Protein AF-0000000084532733 (afdb_homodimer)

Radius of gyration: 19.18 Å; Cα contacts (8 Å, |Δi|>4): 488; chains: 2; bounding box: 39×59×47 Å

Organism: Streptomyces rubellomurinus (strain ATCC 31215) (NCBI:txid359131)

Nearest PDB structures (foldseek):
  3dxo-assembly1_A  TM=9.325E-01  e=5.812E-15  Agrobacterium fabrum str. C58
  6x1i-assembly1_B  TM=9.073E-01  e=3.656E-14  Agrobacterium fabrum str. C58
  6w3g-assembly2_B  TM=7.686E-01  e=2.451E-06  synthetic construct
  6w3g-assembly1_A  TM=7.368E-01  e=2.946E-06  synthetic construct
  6w3f-assembly2_B  TM=6.582E-01  e=4.256E-06  synthetic construct

Sequence (258 aa):
MTELTATTLQQLAERYLAVWNETDPAARRKLVDEVWAEDGRYTDPLAAVAGRDAIDGLIGAAQAQFPGMRFTLGPVDAHHDIARFTWNLGPADAPADAEPLVIGFDVLTATPDGRIGAVYGFLDRVPGAMTELTATTLQQLAERYLAVWNETDPAARRKLVDEVWAEDGRYTDPLAAVAGRDAIDGLIGAAQAQFPGMRFTLGPVDAHHDIARFTWNLGPADAPADAEPLVIGFDVLTATPDGRIGAVYGFLDRVPGA

Foldseek 3Di:
DPQDDPVLQVVLVVLVQVLLADQPLVVSLVSLVVAADQFAWEDEPVDTDTGSVVVSVVSNVVCVVPPQKGKDWADWDDDDFKIKTKIFIDGPPDPPPDDGQWIKIWMFGADPVSHTRYIYIYTPHHPPD/DPADDPVLQVVLVVLVQVLLADQPLVVSLVSLVVAADQFAWEDEPVDTDTGSVVVSVVSNVVCVVPPQKGKDWADWDDDDFKIKTKIFIDGPPDPPPDDGQWIKIWMFGADPVSHTRYIYIYTPHHPPD

pLDDT: mean 94.82, std 8.67, range [42.12, 98.88]

InterPro domains:
  IPR032710 NTF2-like domain superfamily [SSF54427] (7-124)
  IPR037401 SnoaL-like domain [PF12680] (13-116)

Solvent-accessible surface area (backbone atoms only — not comparable to full-atom values): 13843 Å² total; per-residue (Å²): 122,68,72,70,36,57,64,52,50,49,50,46,53,52,51,53,50,46,40,73,58,42,81,49,66,70,63,22,47,52,45,43,62,66,46,36,34,72,74,16,34,44,37,40,87,88,46,75,43,59,21,52,67,48,46,50,51,50,49,52,53,53,43,68,74,43,71,69,50,34,71,45,80,50,73,72,54,54,48,76,52,37,34,37,32,38,34,33,31,30,56,62,84,50,60,92,82,53,81,59,54,28,32,34,38,38,39,38,33,48,40,74,86,68,22,33,40,34,36,48,39,45,75,80,37,57,74,88,108,122,68,73,71,37,58,63,53,48,49,51,46,54,52,51,52,52,46,40,72,58,42,80,49,67,70,63,25,48,53,44,42,62,67,44,34,34,71,73,17,34,43,36,39,88,88,47,75,44,59,22,53,68,47,47,49,50,50,48,53,53,53,44,67,75,41,72,69,50,33,70,44,80,50,72,72,54,54,49,78,52,37,34,36,34,39,34,32,32,31,56,61,84,50,60,93,82,53,81,57,54,29,33,35,36,36,38,38,33,46,39,74,85,68,20,34,41,34,36,50,39,46,75,80,38,58,74,87,110

Structure (mmCIF, N/CA/C/O backbone):
data_AF-0000000084532733-model_v1
#
loop_
_entity.id
_entity.type
_entity.pdbx_description
1 polymer 'Polyketide cyclase'
#
loop_
_atom_site.group_PDB
_atom_site.id
_atom_site.type_symbol
_atom_site.label_atom_id
_atom_site.label_alt_id
_atom_site.label_comp_id
_atom_site.label_asym_id
_atom_site.label_entity_id
_atom_site.label_seq_id
_atom_site.pdbx_PDB_ins_code
_atom_site.Cartn_x
_atom_site.Cartn_y
_atom_site.Cartn_z
_atom_site.occupancy
_atom_site.B_iso_or_equiv
_atom_site.auth_seq_id
_atom_site.auth_comp_id
_atom_site.auth_asym_id
_atom_site.auth_atom_id
_atom_site.pdbx_PDB_model_num
ATOM 1 N N . MET A 1 1 ? -21.797 -1.556 -13.688 1 42.12 1 MET A N 1
ATOM 2 C CA . MET A 1 1 ? -20.484 -1.195 -13.188 1 42.12 1 MET A CA 1
ATOM 3 C C . MET A 1 1 ? -20.219 -1.845 -11.828 1 42.12 1 MET A C 1
ATOM 5 O O . MET A 1 1 ? -20.953 -1.61 -10.867 1 42.12 1 MET A O 1
ATOM 9 N N . THR A 1 2 ? -19.797 -3.035 -11.891 1 55.09 2 THR A N 1
ATOM 10 C CA . THR A 1 2 ? -19.781 -3.816 -10.656 1 55.09 2 THR A CA 1
ATOM 11 C C . THR A 1 2 ? -19.172 -3.012 -9.516 1 55.09 2 THR A C 1
ATOM 13 O O . THR A 1 2 ? -18.125 -2.377 -9.68 1 55.09 2 THR A O 1
ATOM 16 N N . GLU A 1 3 ? -19.906 -2.531 -8.68 1 70.62 3 GLU A N 1
ATOM 17 C CA . GLU A 1 3 ? -19.531 -1.775 -7.488 1 70.62 3 GLU A CA 1
ATOM 18 C C . GLU A 1 3 ? -18.438 -2.498 -6.707 1 70.62 3 GLU A C 1
ATOM 20 O O . GLU A 1 3 ? -18.531 -3.707 -6.48 1 70.62 3 GLU A O 1
ATOM 25 N N . LEU A 1 4 ? -17.25 -1.848 -6.75 1 84.19 4 LEU A N 1
ATOM 26 C CA . LEU A 1 4 ? -16.188 -2.432 -5.949 1 84.19 4 LEU A CA 1
ATOM 27 C C . LEU A 1 4 ? -16.594 -2.523 -4.48 1 84.19 4 LEU A C 1
ATOM 29 O O . LEU A 1 4 ? -16.844 -1.502 -3.84 1 84.19 4 LEU A O 1
ATOM 33 N N . THR A 1 5 ? -16.953 -3.727 -4.074 1 87.56 5 THR A N 1
ATOM 34 C CA . THR A 1 5 ? -17.266 -3.984 -2.674 1 87.56 5 THR A CA 1
ATOM 35 C C . THR A 1 5 ? -16.109 -4.672 -1.972 1 87.56 5 THR A C 1
ATOM 37 O O . THR A 1 5 ? -15.141 -5.094 -2.619 1 87.56 5 THR A O 1
ATOM 40 N N . ALA A 1 6 ? -16.219 -4.691 -0.713 1 90.94 6 ALA A N 1
ATOM 41 C CA . ALA A 1 6 ? -15.219 -5.426 0.062 1 90.94 6 ALA A CA 1
ATOM 42 C C . ALA A 1 6 ? -15.141 -6.883 -0.384 1 90.94 6 ALA A C 1
ATOM 44 O O . ALA A 1 6 ? -14.062 -7.477 -0.395 1 90.94 6 ALA A O 1
ATOM 45 N N . THR A 1 7 ? -16.25 -7.32 -0.838 1 93.19 7 THR A N 1
ATOM 46 C CA . THR A 1 7 ? -16.281 -8.703 -1.301 1 93.19 7 THR A CA 1
ATOM 47 C C . THR A 1 7 ? -15.547 -8.852 -2.629 1 93.19 7 THR A C 1
ATOM 49 O O . THR A 1 7 ? -14.82 -9.82 -2.838 1 93.19 7 THR A O 1
ATOM 52 N N . THR A 1 8 ? -15.789 -7.902 -3.471 1 95.88 8 THR A N 1
ATOM 53 C CA . THR A 1 8 ? -15.102 -7.914 -4.758 1 95.88 8 THR A CA 1
ATOM 54 C C . THR A 1 8 ? -13.586 -7.836 -4.559 1 95.88 8 THR A C 1
ATOM 56 O O . THR A 1 8 ? -12.828 -8.555 -5.219 1 95.88 8 THR A O 1
ATOM 59 N N . LEU A 1 9 ? -13.188 -7.039 -3.645 1 97.94 9 LEU A N 1
ATOM 60 C CA . LEU A 1 9 ? -11.758 -6.879 -3.379 1 97.94 9 LEU A CA 1
ATOM 61 C C . LEU A 1 9 ? -11.188 -8.125 -2.705 1 97.94 9 LEU A C 1
ATOM 63 O O . LEU A 1 9 ? -10.047 -8.508 -2.965 1 97.94 9 LEU A O 1
ATOM 67 N N . GLN A 1 10 ? -11.953 -8.781 -1.877 1 97.69 10 GLN A N 1
ATOM 68 C CA . GLN A 1 10 ? -11.57 -10.062 -1.303 1 97.69 10 GLN A CA 1
ATOM 69 C C . GLN A 1 10 ? -11.344 -11.109 -2.393 1 97.69 10 GLN A C 1
ATOM 71 O O . GLN A 1 10 ? -10.328 -11.805 -2.393 1 97.69 10 GLN A O 1
ATOM 76 N N . GLN A 1 11 ? -12.242 -11.141 -3.258 1 97.69 11 GLN A N 1
ATOM 77 C CA . GLN A 1 11 ? -12.156 -12.094 -4.359 1 97.69 11 GLN A CA 1
ATOM 78 C C . GLN A 1 11 ? -10.961 -11.781 -5.262 1 97.69 11 GLN A C 1
ATOM 80 O O . GLN A 1 11 ? -10.305 -12.688 -5.762 1 97.69 11 GLN A O 1
ATOM 85 N N . LEU A 1 12 ? -10.758 -10.516 -5.488 1 98.44 12 LEU A N 1
ATOM 86 C CA . LEU A 1 12 ? -9.633 -10.109 -6.324 1 98.44 12 LEU A CA 1
ATOM 87 C C . LEU A 1 12 ? -8.312 -10.516 -5.691 1 98.44 12 LEU A C 1
ATOM 89 O O . LEU A 1 12 ? -7.402 -10.969 -6.387 1 98.44 12 LEU A O 1
ATOM 93 N N . ALA A 1 13 ? -8.203 -10.359 -4.391 1 98.69 13 ALA A N 1
ATOM 94 C CA . ALA A 1 13 ? -7.004 -10.805 -3.686 1 98.69 13 ALA A CA 1
ATOM 95 C C . ALA A 1 13 ? -6.812 -12.312 -3.818 1 98.69 13 ALA A C 1
ATOM 97 O O . ALA A 1 13 ? -5.695 -12.789 -4.023 1 98.69 13 ALA A O 1
ATOM 98 N N . GLU A 1 14 ? -7.875 -13.023 -3.721 1 98.56 14 GLU A N 1
ATOM 99 C CA . GLU A 1 14 ? -7.828 -14.477 -3.873 1 98.56 14 GLU A CA 1
ATOM 100 C C . GLU A 1 14 ? -7.391 -14.867 -5.281 1 98.56 14 GLU A C 1
ATOM 102 O O . GLU A 1 14 ? -6.562 -15.766 -5.457 1 98.56 14 GLU A O 1
ATOM 107 N N . ARG A 1 15 ? -7.93 -14.211 -6.234 1 98.62 15 ARG A N 1
ATOM 108 C CA . ARG A 1 15 ? -7.574 -14.5 -7.621 1 98.62 15 ARG A CA 1
ATOM 109 C C . ARG A 1 15 ? -6.133 -14.102 -7.91 1 98.62 15 ARG A C 1
ATOM 111 O O . ARG A 1 15 ? -5.441 -14.773 -8.68 1 98.62 15 ARG A O 1
ATOM 118 N N . TYR A 1 16 ? -5.742 -13.039 -7.312 1 98.75 16 TYR A N 1
ATOM 119 C CA . TYR A 1 16 ? -4.348 -12.625 -7.426 1 98.75 16 TYR A CA 1
ATOM 120 C C . TYR A 1 16 ? -3.408 -13.727 -6.961 1 98.75 16 TYR A C 1
ATOM 122 O O . TYR A 1 16 ? -2.48 -14.109 -7.68 1 98.75 16 TYR A O 1
ATOM 130 N N . LEU A 1 17 ? -3.658 -14.258 -5.793 1 98.5 17 LEU A N 1
ATOM 131 C CA . LEU A 1 17 ? -2.775 -15.289 -5.27 1 98.5 17 LEU A CA 1
ATOM 132 C C . LEU A 1 17 ? -2.906 -16.578 -6.078 1 98.5 17 LEU A C 1
ATOM 134 O O . LEU A 1 17 ? -1.942 -17.328 -6.203 1 98.5 17 LEU A O 1
ATOM 138 N N . ALA A 1 18 ? -4.109 -16.812 -6.66 1 98.44 18 ALA A N 1
ATOM 139 C CA . ALA A 1 18 ? -4.293 -17.953 -7.543 1 98.44 18 ALA A CA 1
ATOM 140 C C . ALA A 1 18 ? -3.357 -17.875 -8.75 1 98.44 18 ALA A C 1
ATOM 142 O O . ALA A 1 18 ? -2.848 -18.891 -9.219 1 98.44 18 ALA A O 1
ATOM 143 N N . VAL A 1 19 ? -3.158 -16.719 -9.219 1 98.69 19 VAL A N 1
ATOM 144 C CA . VAL A 1 19 ? -2.229 -16.531 -10.328 1 98.69 19 VAL A CA 1
ATOM 145 C C . VAL A 1 19 ? -0.834 -17 -9.922 1 98.69 19 VAL A C 1
ATOM 147 O O . VAL A 1 19 ? -0.178 -17.734 -10.664 1 98.69 19 VAL A O 1
ATOM 150 N N . TRP A 1 20 ? -0.384 -16.609 -8.758 1 98.19 20 TRP A N 1
ATOM 151 C CA . TRP A 1 20 ? 0.944 -16.953 -8.258 1 98.19 20 TRP A CA 1
ATOM 152 C C . TRP A 1 20 ? 1.077 -18.453 -8.062 1 98.19 20 TRP A C 1
ATOM 154 O O . TRP A 1 20 ? 2.182 -19 -8.117 1 98.19 20 TRP A O 1
ATOM 164 N N . ASN A 1 21 ? -0.056 -19.125 -7.887 1 97.81 21 ASN A N 1
ATOM 165 C CA . ASN A 1 21 ? -0.021 -20.547 -7.57 1 97.81 21 ASN A CA 1
ATOM 166 C C . ASN A 1 21 ? -0.274 -21.406 -8.805 1 97.81 21 ASN A C 1
ATOM 168 O O . ASN A 1 21 ? -0.141 -22.625 -8.758 1 97.81 21 ASN A O 1
ATOM 172 N N . GLU A 1 22 ? -0.73 -20.812 -9.906 1 98.12 22 GLU A N 1
ATOM 173 C CA . GLU A 1 22 ? -0.999 -21.531 -11.141 1 98.12 22 GLU A CA 1
ATOM 174 C C . GLU A 1 22 ? 0.293 -21.828 -11.898 1 98.12 22 GLU A C 1
ATOM 176 O O . GLU A 1 22 ? 0.877 -20.938 -12.516 1 98.12 22 GLU A O 1
ATOM 181 N N . THR A 1 23 ? 0.699 -23.109 -11.984 1 96.31 23 THR A N 1
ATOM 182 C CA . THR A 1 23 ? 2.035 -23.422 -12.477 1 96.31 23 THR A CA 1
ATOM 183 C C . THR A 1 23 ? 1.991 -23.828 -13.953 1 96.31 23 THR A C 1
ATOM 185 O O . THR A 1 23 ? 3.031 -23.922 -14.602 1 96.31 23 THR A O 1
ATOM 188 N N . ASP A 1 24 ? 0.787 -24.047 -14.5 1 97.69 24 ASP A N 1
ATOM 189 C CA . ASP A 1 24 ? 0.673 -24.234 -15.945 1 97.69 24 ASP A CA 1
ATOM 190 C C . ASP A 1 24 ? 0.758 -22.891 -16.672 1 97.69 24 ASP A C 1
ATOM 192 O O . ASP A 1 24 ? -0.089 -22.016 -16.484 1 97.69 24 ASP A O 1
ATOM 196 N N . PRO A 1 25 ? 1.7 -22.75 -17.562 1 97.88 25 PRO A N 1
ATOM 197 C CA . PRO A 1 25 ? 1.915 -21.438 -18.172 1 97.88 25 PRO A CA 1
ATOM 198 C C . PRO A 1 25 ? 0.701 -20.938 -18.953 1 97.88 25 PRO A C 1
ATOM 200 O O . PRO A 1 25 ? 0.364 -19.766 -18.891 1 97.88 25 PRO A O 1
ATOM 203 N N . ALA A 1 26 ? 0.098 -21.812 -19.641 1 98.56 26 ALA A N 1
ATOM 204 C CA . ALA A 1 26 ? -1.058 -21.391 -20.438 1 98.56 26 ALA A CA 1
ATOM 205 C C . ALA A 1 26 ? -2.223 -21 -19.531 1 98.56 26 ALA A C 1
ATOM 207 O O . ALA A 1 26 ? -2.891 -19.984 -19.797 1 98.56 26 ALA A O 1
ATOM 208 N N . ALA A 1 27 ? -2.506 -21.797 -18.547 1 98.69 27 ALA A N 1
ATOM 209 C CA . ALA A 1 27 ? -3.562 -21.484 -17.594 1 98.69 27 ALA A CA 1
ATOM 210 C C . ALA A 1 27 ? -3.24 -20.203 -16.812 1 98.69 27 ALA A C 1
ATOM 212 O O . ALA A 1 27 ? -4.125 -19.375 -16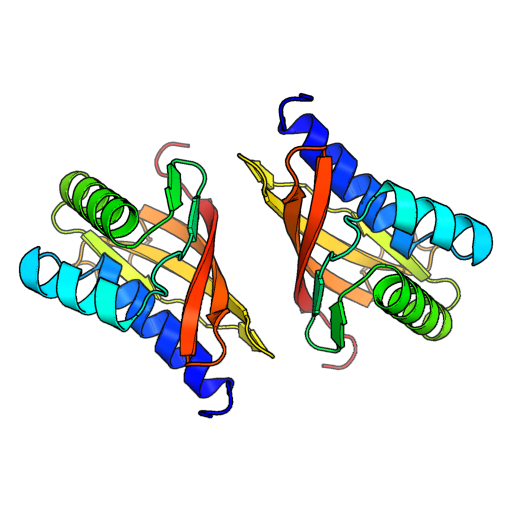.562 1 98.69 27 ALA A O 1
ATOM 213 N N . ARG A 1 28 ? -1.979 -20.016 -16.453 1 98.69 28 ARG A N 1
ATOM 214 C CA . ARG A 1 28 ? -1.562 -18.812 -15.734 1 98.69 28 ARG A CA 1
ATOM 215 C C . ARG A 1 28 ? -1.78 -17.578 -16.578 1 98.69 28 ARG A C 1
ATOM 217 O O . ARG A 1 28 ? -2.295 -16.562 -16.094 1 98.69 28 ARG A O 1
ATOM 224 N N . ARG A 1 29 ? -1.421 -17.672 -17.844 1 98.69 29 ARG A N 1
ATOM 225 C CA . ARG A 1 29 ? -1.589 -16.516 -18.734 1 98.69 29 ARG A CA 1
ATOM 226 C C . ARG A 1 29 ? -3.057 -16.125 -18.844 1 98.69 29 ARG A C 1
ATOM 228 O O . ARG A 1 29 ? -3.385 -14.938 -18.828 1 98.69 29 ARG A O 1
ATOM 235 N N . LYS A 1 30 ? -3.885 -17.078 -18.938 1 98.69 30 LYS A N 1
ATOM 236 C CA . LYS A 1 30 ? -5.316 -16.797 -18.984 1 98.69 30 LYS A CA 1
ATOM 237 C C . LYS A 1 30 ? -5.789 -16.094 -17.719 1 98.69 30 LYS A C 1
ATOM 239 O O . LYS A 1 30 ? -6.555 -15.125 -17.781 1 98.69 30 LYS A O 1
ATOM 244 N N . LEU A 1 31 ? -5.352 -16.594 -16.609 1 98.69 31 LEU A N 1
ATOM 245 C CA . LEU A 1 31 ? -5.707 -15.977 -15.336 1 98.69 31 LEU A CA 1
ATOM 246 C C . LEU A 1 31 ? -5.18 -14.547 -15.258 1 98.69 31 LEU A C 1
ATOM 248 O O . LEU A 1 31 ? -5.887 -13.648 -14.797 1 98.69 31 LEU A O 1
ATOM 252 N N . VAL A 1 32 ? -3.941 -14.344 -15.695 1 98.88 32 VAL A N 1
ATOM 253 C CA . VAL A 1 32 ? -3.348 -13.008 -15.711 1 98.88 32 VAL A CA 1
ATOM 254 C C . VAL A 1 32 ? -4.207 -12.07 -16.562 1 98.88 32 VAL A C 1
ATOM 256 O O . VAL A 1 32 ? -4.508 -10.953 -16.141 1 98.88 32 VAL A O 1
ATOM 259 N N . ASP A 1 33 ? -4.633 -12.539 -17.688 1 98.69 33 ASP A N 1
ATOM 260 C CA . ASP A 1 33 ? -5.441 -11.734 -18.594 1 98.69 33 ASP A CA 1
ATOM 261 C C . ASP A 1 33 ? -6.785 -11.375 -17.969 1 98.69 33 ASP A C 1
ATOM 263 O O . ASP A 1 33 ? -7.332 -10.305 -18.219 1 98.69 33 ASP A O 1
ATOM 267 N N . GLU A 1 34 ? -7.293 -12.227 -17.203 1 98.25 34 GLU A N 1
ATOM 268 C CA . GLU A 1 34 ? -8.594 -12.023 -16.562 1 98.25 34 GLU A CA 1
ATOM 269 C C . GLU A 1 34 ? -8.477 -11.078 -15.367 1 98.25 34 GLU A C 1
ATOM 271 O O . GLU A 1 34 ? -9.359 -10.234 -15.148 1 98.25 34 GLU A O 1
ATOM 276 N N . VAL A 1 35 ? -7.441 -11.172 -14.633 1 98.62 35 VAL A N 1
ATOM 277 C CA . VAL A 1 35 ? -7.348 -10.586 -13.305 1 98.62 35 VAL A CA 1
ATOM 278 C C . VAL A 1 35 ? -6.707 -9.203 -13.391 1 98.62 35 VAL A C 1
ATOM 280 O O . VAL A 1 35 ? -7.055 -8.297 -12.625 1 98.62 35 VAL A O 1
ATOM 283 N N . TRP A 1 36 ? -5.824 -9.016 -14.375 1 98.81 36 TRP A N 1
ATOM 284 C CA . TRP A 1 36 ? -5.027 -7.793 -14.43 1 98.81 36 TRP A CA 1
ATOM 285 C C . TRP A 1 36 ? -5.547 -6.855 -15.508 1 98.81 36 TRP A C 1
ATOM 287 O O . TRP A 1 36 ? -5.965 -7.301 -16.578 1 98.81 36 TRP A O 1
ATOM 297 N N . ALA A 1 37 ? -5.504 -5.574 -15.242 1 98.69 37 ALA A N 1
ATOM 298 C CA . ALA A 1 37 ? -5.621 -4.578 -16.297 1 98.69 37 ALA A CA 1
ATOM 299 C C . ALA A 1 37 ? -4.488 -4.719 -17.312 1 98.69 37 ALA A C 1
ATOM 301 O O . ALA A 1 37 ? -3.408 -5.219 -16.984 1 98.69 37 ALA A O 1
ATOM 302 N N . GLU A 1 38 ? -4.668 -4.238 -18.484 1 98.38 38 GLU A N 1
ATOM 303 C CA . GLU A 1 38 ? -3.682 -4.379 -19.547 1 98.38 38 GLU A CA 1
ATOM 304 C C . GLU A 1 38 ? -2.373 -3.682 -19.188 1 98.38 38 GLU A C 1
ATOM 306 O O . GLU A 1 38 ? -1.292 -4.172 -19.516 1 98.38 38 GLU A O 1
ATOM 311 N N . ASP A 1 39 ? -2.492 -2.6 -18.484 1 97.88 39 ASP A N 1
ATOM 312 C CA . ASP A 1 39 ? -1.306 -1.84 -18.094 1 97.88 39 ASP A CA 1
ATOM 313 C C . ASP A 1 39 ? -1.009 -2.004 -16.609 1 97.88 39 ASP A C 1
ATOM 315 O O . ASP A 1 39 ? -0.428 -1.114 -15.977 1 97.88 39 ASP A O 1
ATOM 319 N N . GLY A 1 40 ? -1.495 -3.082 -16.031 1 98.62 40 GLY A N 1
ATOM 320 C CA . GLY A 1 40 ? -1.261 -3.34 -14.609 1 98.62 40 GLY A CA 1
ATOM 321 C C . GLY A 1 40 ? 0.205 -3.266 -14.227 1 98.62 40 GLY A C 1
ATOM 322 O O . GLY A 1 40 ? 1.08 -3.596 -15.031 1 98.62 40 GLY A O 1
ATOM 323 N N . ARG A 1 41 ? 0.435 -2.871 -12.992 1 98.81 41 ARG A N 1
ATOM 324 C CA . ARG A 1 41 ? 1.801 -2.725 -12.5 1 98.81 41 ARG A CA 1
ATOM 325 C C . ARG A 1 41 ? 2.031 -3.588 -11.266 1 98.81 41 ARG A C 1
ATOM 327 O O . ARG A 1 41 ? 1.141 -3.729 -10.422 1 98.81 41 ARG A O 1
ATOM 334 N N . TYR A 1 42 ? 3.248 -4.129 -11.25 1 98.81 42 TYR A N 1
ATOM 335 C CA . TYR A 1 42 ? 3.68 -4.906 -10.094 1 98.81 42 TYR A CA 1
ATOM 336 C C . TYR A 1 42 ? 5.043 -4.434 -9.602 1 98.81 42 TYR A C 1
ATOM 338 O O . TYR A 1 42 ? 5.996 -4.344 -10.383 1 98.81 42 TYR A O 1
ATOM 346 N N . THR A 1 43 ? 5.102 -4.07 -8.305 1 98.75 43 THR A N 1
ATOM 347 C CA . THR A 1 43 ? 6.363 -3.664 -7.695 1 98.75 43 THR A CA 1
ATOM 348 C C . THR A 1 43 ? 6.582 -4.391 -6.371 1 98.75 43 THR A C 1
ATOM 350 O O . THR A 1 43 ? 5.715 -4.367 -5.496 1 98.75 43 THR A O 1
ATOM 353 N N . ASP A 1 44 ? 7.652 -5.066 -6.23 1 97.62 44 ASP A N 1
ATOM 354 C CA . ASP A 1 44 ? 8.156 -5.586 -4.965 1 97.62 44 ASP A CA 1
ATOM 355 C C . ASP A 1 44 ? 9.664 -5.371 -4.848 1 97.62 44 ASP A C 1
ATOM 357 O O . ASP A 1 44 ? 10.281 -4.773 -5.734 1 97.62 44 ASP A O 1
ATOM 361 N N . PRO A 1 45 ? 10.352 -5.715 -3.727 1 97.06 45 PRO A N 1
ATOM 362 C CA . PRO A 1 45 ? 11.773 -5.398 -3.578 1 97.06 45 PRO A CA 1
ATOM 363 C C . PRO A 1 45 ? 12.633 -5.98 -4.699 1 97.06 45 PRO A C 1
ATOM 365 O O . PRO A 1 45 ? 13.68 -5.422 -5.035 1 97.06 45 PRO A O 1
ATOM 368 N N . LEU A 1 46 ? 12.18 -6.973 -5.359 1 95.38 46 LEU A N 1
ATOM 369 C CA . LEU A 1 46 ? 13 -7.711 -6.312 1 95.38 46 LEU A CA 1
ATOM 370 C C . LEU A 1 46 ? 12.664 -7.309 -7.742 1 95.38 46 LEU A C 1
ATOM 372 O O . LEU A 1 46 ? 13.453 -7.543 -8.664 1 95.38 46 LEU A O 1
ATOM 376 N N . ALA A 1 47 ? 11.508 -6.73 -7.918 1 97.5 47 ALA A N 1
ATOM 377 C CA . ALA A 1 47 ? 11.086 -6.477 -9.289 1 97.5 47 ALA A CA 1
ATOM 378 C C . ALA A 1 47 ? 10.102 -5.309 -9.352 1 97.5 47 ALA A C 1
ATOM 380 O O . ALA A 1 47 ? 9.359 -5.062 -8.398 1 97.5 47 ALA A O 1
ATOM 381 N N . ALA A 1 48 ? 10.078 -4.621 -10.477 1 98.38 48 ALA A N 1
ATOM 382 C CA . ALA A 1 48 ? 9.109 -3.613 -10.891 1 98.38 48 ALA A CA 1
ATOM 383 C C . ALA A 1 48 ? 8.789 -3.734 -12.375 1 98.38 48 ALA A C 1
ATOM 385 O O . ALA A 1 48 ? 9.625 -3.43 -13.227 1 98.38 48 ALA A O 1
ATOM 386 N N . VAL A 1 49 ? 7.57 -4.195 -12.648 1 98.62 49 VAL A N 1
ATOM 387 C CA . VAL A 1 49 ? 7.223 -4.453 -14.047 1 98.62 49 VAL A CA 1
ATOM 388 C C . VAL A 1 49 ? 5.832 -3.904 -14.344 1 98.62 49 VAL A C 1
ATOM 390 O O . VAL A 1 49 ? 5.062 -3.611 -13.422 1 98.62 49 VAL A O 1
ATOM 393 N N . ALA A 1 50 ? 5.555 -3.762 -15.609 1 98.69 50 ALA A N 1
ATOM 394 C CA . ALA A 1 50 ? 4.246 -3.309 -16.078 1 98.69 50 ALA A CA 1
ATOM 395 C C . ALA A 1 50 ? 3.791 -4.113 -17.297 1 98.69 50 ALA A C 1
ATOM 397 O O . ALA A 1 50 ? 4.598 -4.438 -18.172 1 98.69 50 ALA A O 1
ATOM 398 N N . GLY A 1 51 ? 2.469 -4.312 -17.281 1 98.75 51 GLY A N 1
ATOM 399 C CA . GLY A 1 51 ? 1.876 -5.039 -18.391 1 98.75 51 GLY A CA 1
ATOM 400 C C . GLY A 1 51 ? 1.744 -6.527 -18.141 1 98.75 51 GLY A C 1
ATOM 401 O O . GLY A 1 51 ? 2.584 -7.121 -17.453 1 98.75 51 GLY A O 1
ATOM 402 N N . ARG A 1 52 ? 0.754 -7.105 -18.719 1 98.81 52 ARG A N 1
ATOM 403 C CA . ARG A 1 52 ? 0.393 -8.492 -18.469 1 98.81 52 ARG A CA 1
ATOM 404 C C . ARG A 1 52 ? 1.517 -9.438 -18.891 1 98.81 52 ARG A C 1
ATOM 406 O O . ARG A 1 52 ? 1.785 -10.43 -18.203 1 98.81 52 ARG A O 1
ATOM 413 N N . ASP A 1 53 ? 2.246 -9.172 -19.953 1 98.75 53 ASP A N 1
ATOM 414 C CA . ASP A 1 53 ? 3.34 -10.031 -20.406 1 98.75 53 ASP A CA 1
ATOM 415 C C . ASP A 1 53 ? 4.465 -10.07 -19.375 1 98.75 53 ASP A C 1
ATOM 417 O O . ASP A 1 53 ? 4.941 -11.148 -19.016 1 98.75 53 ASP A O 1
ATOM 421 N N . ALA A 1 54 ? 4.84 -8.891 -18.969 1 98.81 54 ALA A N 1
ATOM 422 C CA . ALA A 1 54 ? 5.93 -8.797 -18 1 98.81 54 ALA A CA 1
ATOM 423 C C . ALA A 1 54 ? 5.535 -9.43 -16.672 1 98.81 54 ALA A C 1
ATOM 425 O O . ALA A 1 54 ? 6.355 -10.086 -16.016 1 98.81 54 ALA A O 1
ATOM 426 N N . ILE A 1 55 ? 4.301 -9.211 -16.281 1 98.81 55 ILE A N 1
ATOM 427 C CA . ILE A 1 55 ? 3.812 -9.758 -15.016 1 98.81 55 ILE A CA 1
ATOM 428 C C . ILE A 1 55 ? 3.781 -11.281 -15.102 1 98.81 55 ILE A C 1
ATOM 430 O O . ILE A 1 55 ? 4.25 -11.969 -14.188 1 98.81 55 ILE A O 1
ATOM 434 N N . ASP A 1 56 ? 3.271 -11.773 -16.156 1 98.75 56 ASP A N 1
ATOM 435 C CA . ASP A 1 56 ? 3.25 -13.219 -16.344 1 98.75 56 ASP A CA 1
ATOM 436 C C . ASP A 1 56 ? 4.664 -13.797 -16.328 1 98.75 56 ASP A C 1
ATOM 438 O O . ASP A 1 56 ? 4.906 -14.82 -15.688 1 98.75 56 ASP A O 1
ATOM 442 N N . GLY A 1 57 ? 5.578 -13.164 -17.047 1 98.62 57 GLY A N 1
ATOM 443 C CA . GLY A 1 57 ? 6.965 -13.594 -17.062 1 98.62 57 GLY A CA 1
ATOM 444 C C . GLY A 1 57 ? 7.598 -13.617 -15.68 1 98.62 57 GLY A C 1
ATOM 445 O O . GLY A 1 57 ? 8.297 -14.562 -15.32 1 98.62 57 GLY A O 1
ATOM 446 N N . LEU A 1 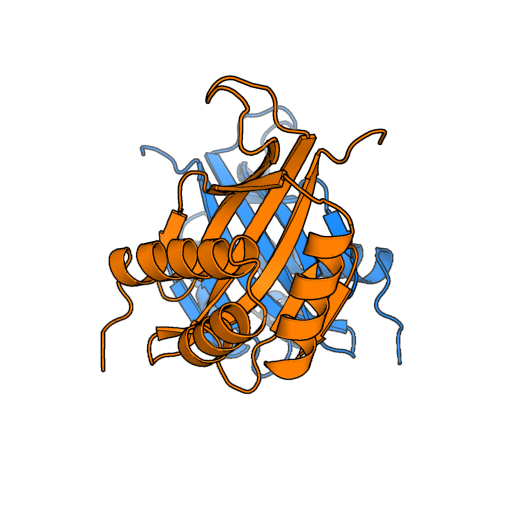58 ? 7.359 -12.609 -14.945 1 98.44 58 LEU A N 1
ATOM 447 C CA . LEU A 1 58 ? 7.891 -12.508 -13.594 1 98.44 58 LEU A CA 1
ATOM 448 C C . LEU A 1 58 ? 7.395 -13.656 -12.719 1 98.44 58 LEU A C 1
ATOM 450 O O . LEU A 1 58 ? 8.18 -14.289 -12.016 1 98.44 58 LEU A O 1
ATOM 454 N N . ILE A 1 59 ? 6.074 -13.883 -12.734 1 98.19 59 ILE A N 1
ATOM 455 C CA . ILE A 1 59 ? 5.473 -14.922 -11.906 1 98.19 59 ILE A CA 1
ATOM 456 C C . ILE A 1 59 ? 6.027 -16.281 -12.305 1 98.19 59 ILE A C 1
ATOM 458 O O . ILE A 1 59 ? 6.344 -17.109 -11.445 1 98.19 59 ILE A O 1
ATOM 462 N N . GLY A 1 60 ? 6.141 -16.5 -13.578 1 97.94 60 GLY A N 1
ATOM 463 C CA . GLY A 1 60 ? 6.746 -17.734 -14.047 1 97.94 60 GLY A CA 1
ATOM 464 C C . GLY A 1 60 ? 8.164 -17.938 -13.539 1 97.94 60 GLY A C 1
ATOM 465 O O . GLY A 1 60 ? 8.523 -19.031 -13.117 1 97.94 60 GLY A O 1
ATOM 466 N N . ALA A 1 61 ? 8.992 -16.922 -13.594 1 97.25 61 ALA A N 1
ATOM 467 C CA . ALA A 1 61 ? 10.359 -16.984 -13.094 1 97.25 61 ALA A CA 1
ATOM 468 C C . ALA A 1 61 ? 10.398 -17.266 -11.602 1 97.25 61 ALA A C 1
ATOM 470 O O . ALA A 1 61 ? 11.219 -18.062 -11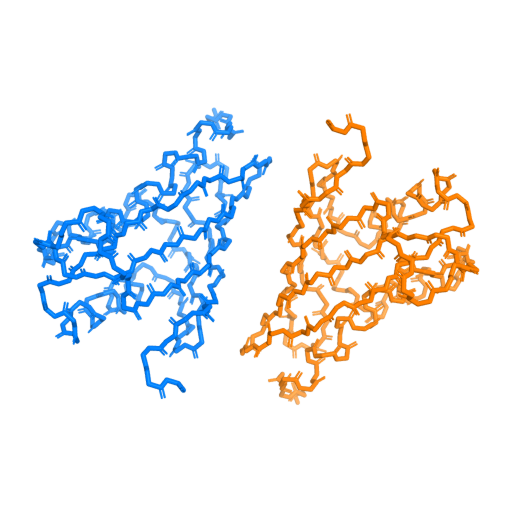.125 1 97.25 61 ALA A O 1
ATOM 471 N N . ALA A 1 62 ? 9.555 -16.609 -10.859 1 95.5 62 ALA A N 1
ATOM 472 C CA . ALA A 1 62 ? 9.469 -16.844 -9.422 1 95.5 62 ALA A CA 1
ATOM 473 C C . ALA A 1 62 ? 9.109 -18.281 -9.117 1 95.5 62 ALA A C 1
ATOM 475 O O . ALA A 1 62 ? 9.719 -18.922 -8.25 1 95.5 62 ALA A O 1
ATOM 476 N N . GLN A 1 63 ? 8.18 -18.828 -9.805 1 95.81 63 GLN A N 1
ATOM 477 C CA . GLN A 1 63 ? 7.75 -20.219 -9.609 1 95.81 63 GLN A CA 1
ATOM 478 C C . GLN A 1 63 ? 8.883 -21.188 -9.898 1 95.81 63 GLN A C 1
ATOM 480 O O . GLN A 1 63 ? 9.039 -22.188 -9.203 1 95.81 63 GLN A O 1
ATOM 485 N N . ALA A 1 64 ? 9.594 -20.844 -10.906 1 95 64 ALA A N 1
ATOM 486 C CA . ALA A 1 64 ? 10.711 -21.703 -11.281 1 95 64 ALA A CA 1
ATOM 487 C C . ALA A 1 64 ? 11.781 -21.719 -10.195 1 95 64 ALA A C 1
ATOM 489 O O . ALA A 1 64 ? 12.461 -22.719 -10 1 95 64 ALA A O 1
ATOM 490 N N . GLN A 1 65 ? 11.883 -20.656 -9.477 1 91.81 65 GLN A N 1
ATOM 491 C CA . GLN A 1 65 ? 12.883 -20.531 -8.414 1 91.81 65 GLN A CA 1
ATOM 492 C C . GLN A 1 65 ? 12.445 -21.281 -7.16 1 91.81 65 GLN A C 1
ATOM 494 O O . GLN A 1 65 ? 13.281 -21.703 -6.359 1 91.81 65 GLN A O 1
ATOM 499 N N . PHE A 1 66 ? 11.133 -21.516 -7.031 1 89 66 PHE A N 1
ATOM 500 C CA . PHE A 1 66 ? 10.602 -22.125 -5.824 1 89 66 PHE A CA 1
ATOM 501 C C . PHE A 1 66 ? 9.672 -23.281 -6.168 1 89 66 PHE A C 1
ATOM 503 O O . PHE A 1 66 ? 8.5 -23.281 -5.785 1 89 66 PHE A O 1
ATOM 510 N N . PRO A 1 67 ? 10.242 -24.297 -6.762 1 90.75 67 PRO A N 1
ATOM 511 C CA . PRO A 1 67 ? 9.391 -25.438 -7.105 1 90.75 67 PRO A CA 1
ATOM 512 C C . PRO A 1 67 ? 8.789 -26.109 -5.879 1 90.75 67 PRO A C 1
ATOM 514 O O . PRO A 1 67 ? 9.461 -26.25 -4.852 1 90.75 67 PRO A O 1
ATOM 517 N N . GLY A 1 68 ? 7.496 -26.438 -5.98 1 93.12 68 GLY A N 1
ATOM 518 C CA . GLY A 1 68 ? 6.828 -27.188 -4.922 1 93.12 68 GLY A CA 1
ATOM 519 C C . GLY A 1 68 ? 6.336 -26.297 -3.791 1 93.12 68 GLY A C 1
ATOM 520 O O . GLY A 1 68 ? 5.832 -26.797 -2.781 1 93.12 68 GLY A O 1
ATOM 521 N N . MET A 1 69 ? 6.5 -25.078 -3.934 1 94.94 69 MET A N 1
ATOM 522 C CA . MET A 1 69 ? 6.062 -24.125 -2.916 1 94.94 69 MET A CA 1
ATOM 523 C C . MET A 1 69 ? 4.676 -23.578 -3.238 1 94.94 69 MET A C 1
ATOM 525 O O . MET A 1 69 ? 4.227 -23.641 -4.383 1 94.94 69 MET A O 1
ATOM 529 N N . ARG A 1 70 ? 4.008 -23.062 -2.166 1 96.12 70 ARG A N 1
ATOM 530 C CA . ARG A 1 70 ? 2.668 -22.516 -2.322 1 96.12 70 ARG A CA 1
ATOM 531 C C . ARG A 1 70 ? 2.51 -21.219 -1.525 1 96.12 70 ARG A C 1
ATOM 533 O O . ARG A 1 70 ? 2.992 -21.125 -0.396 1 96.12 70 ARG A O 1
ATOM 540 N N . PHE A 1 71 ? 1.751 -20.344 -2.178 1 96.56 71 PHE A N 1
ATOM 541 C CA . PHE A 1 71 ? 1.378 -19.109 -1.5 1 96.56 71 PHE A CA 1
ATOM 542 C C . PHE A 1 71 ? 0.023 -19.25 -0.817 1 96.56 71 PHE A C 1
ATOM 544 O O . PHE A 1 71 ? -0.916 -19.797 -1.397 1 96.56 71 PHE A O 1
ATOM 551 N N . THR A 1 72 ? -0.064 -18.766 0.412 1 96.5 72 THR A N 1
ATOM 552 C CA . THR A 1 72 ? -1.331 -18.75 1.135 1 96.5 72 THR A CA 1
ATOM 553 C C . THR A 1 72 ? -1.687 -17.328 1.568 1 96.5 72 THR A C 1
ATOM 555 O O . THR A 1 72 ? -0.811 -16.562 1.972 1 96.5 72 THR A O 1
ATOM 558 N N . LEU A 1 73 ? -2.975 -17.062 1.478 1 97.44 73 LEU A N 1
ATOM 559 C CA . LEU A 1 73 ? -3.467 -15.719 1.717 1 97.44 73 LEU A CA 1
ATOM 560 C C . LEU A 1 73 ? -3.812 -15.516 3.188 1 97.44 73 LEU A C 1
ATOM 562 O O . LEU A 1 73 ? -4.48 -16.359 3.793 1 97.44 73 LEU A O 1
ATOM 566 N N . GLY A 1 74 ? -3.295 -14.477 3.789 1 97.12 74 GLY A N 1
ATOM 567 C CA . GLY A 1 74 ? -3.771 -14.055 5.098 1 97.12 74 GLY A CA 1
ATOM 568 C C . GLY A 1 74 ? -5.043 -13.227 5.031 1 97.12 74 GLY A C 1
ATOM 569 O O . GLY A 1 74 ? -5.664 -13.117 3.969 1 97.12 74 GLY A O 1
ATOM 570 N N . PRO A 1 75 ? -5.5 -12.68 6.152 1 97.69 75 PRO A N 1
ATOM 571 C CA . PRO A 1 75 ? -6.691 -11.836 6.164 1 97.69 75 PRO A CA 1
ATOM 572 C C . PRO A 1 75 ? -6.562 -10.617 5.246 1 97.69 75 PRO A C 1
ATOM 574 O O . PRO A 1 75 ? -5.484 -10.031 5.145 1 97.69 75 PRO A O 1
ATOM 577 N N . VAL A 1 76 ? -7.703 -10.242 4.605 1 98.5 76 VAL A N 1
ATOM 578 C CA . VAL A 1 76 ? -7.742 -9.109 3.688 1 98.5 76 VAL A CA 1
ATOM 579 C C . VAL A 1 76 ? -8.461 -7.934 4.348 1 98.5 76 VAL A C 1
ATOM 581 O O . VAL A 1 76 ? -9.555 -8.094 4.891 1 98.5 76 VAL A O 1
ATOM 584 N N . ASP A 1 77 ? -7.812 -6.824 4.41 1 98.44 77 ASP A N 1
ATOM 585 C CA . ASP A 1 77 ? -8.391 -5.551 4.84 1 98.44 77 ASP A CA 1
ATOM 586 C C . ASP A 1 77 ? -8.656 -4.641 3.645 1 98.44 77 ASP A C 1
ATOM 588 O O . ASP A 1 77 ? -7.723 -4.113 3.035 1 98.44 77 ASP A O 1
ATOM 592 N N . ALA A 1 78 ? -9.977 -4.477 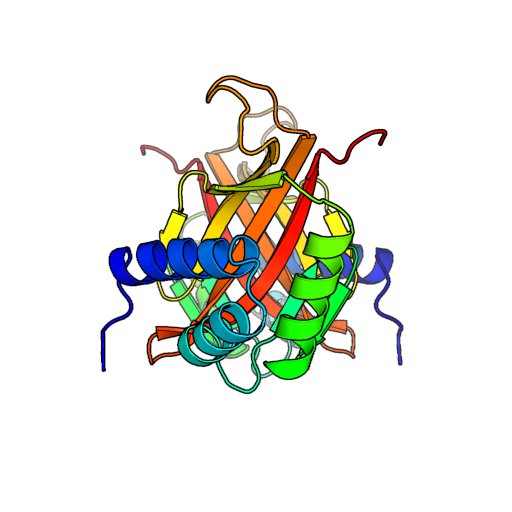3.309 1 98.31 78 ALA A N 1
ATOM 593 C CA . ALA A 1 78 ? -10.312 -3.814 2.053 1 98.31 78 ALA A CA 1
ATOM 594 C C . ALA A 1 78 ? -11.25 -2.631 2.293 1 98.31 78 ALA A C 1
ATOM 596 O O . ALA A 1 78 ? -12.094 -2.672 3.189 1 98.31 78 ALA A O 1
ATOM 597 N N . HIS A 1 79 ? -11.078 -1.59 1.58 1 97.75 79 HIS A N 1
ATOM 598 C CA . HIS A 1 79 ? -11.992 -0.456 1.482 1 97.75 79 HIS A CA 1
ATOM 599 C C . HIS A 1 79 ? -11.781 0.31 0.18 1 97.75 79 HIS A C 1
ATOM 601 O O . HIS A 1 79 ? -10.703 0.248 -0.414 1 97.75 79 HIS A O 1
ATOM 607 N N . HIS A 1 80 ? -12.883 0.975 -0.32 1 97.75 80 HIS A N 1
ATOM 608 C CA . HIS A 1 80 ? -12.844 1.681 -1.596 1 97.75 80 HIS A CA 1
ATOM 609 C C . HIS A 1 80 ? -12.344 0.772 -2.713 1 97.75 80 HIS A C 1
ATOM 611 O O . HIS A 1 80 ? -12.961 -0.253 -3.012 1 97.75 80 HIS A O 1
ATOM 617 N N . ASP A 1 81 ? -11.141 1.052 -3.248 1 98.19 81 ASP A N 1
ATOM 618 C CA . ASP A 1 81 ? -10.641 0.247 -4.359 1 98.19 81 ASP A CA 1
ATOM 619 C C . ASP A 1 81 ? -9.297 -0.389 -4.02 1 98.19 81 ASP A C 1
ATOM 621 O O . ASP A 1 81 ? -8.539 -0.761 -4.914 1 98.19 81 ASP A O 1
ATOM 625 N N . ILE A 1 82 ? -9.055 -0.48 -2.717 1 98.69 82 ILE A N 1
ATOM 626 C CA . ILE A 1 82 ? -7.746 -1.008 -2.344 1 98.69 82 ILE A CA 1
ATOM 627 C C . ILE A 1 82 ? -7.91 -2.102 -1.293 1 98.69 82 ILE A C 1
ATOM 629 O O . ILE A 1 82 ? -8.922 -2.143 -0.583 1 98.69 82 ILE A O 1
ATOM 633 N N . ALA A 1 83 ? -6.988 -2.949 -1.24 1 98.75 83 ALA A N 1
ATOM 634 C CA . ALA A 1 83 ? -6.914 -4.016 -0.244 1 98.75 83 ALA A CA 1
ATOM 635 C C . ALA A 1 83 ? -5.469 -4.285 0.162 1 98.75 83 ALA A C 1
ATOM 637 O O . ALA A 1 83 ? -4.566 -4.273 -0.68 1 98.75 83 ALA A O 1
ATOM 638 N N . ARG A 1 84 ? -5.262 -4.5 1.42 1 98.88 84 ARG A N 1
ATOM 639 C CA . ARG A 1 84 ? -3.965 -4.988 1.877 1 98.88 84 ARG A CA 1
ATOM 640 C C . ARG A 1 84 ? -4.086 -6.383 2.479 1 98.88 84 ARG A C 1
ATOM 642 O O . ARG A 1 84 ? -5.129 -6.734 3.039 1 98.88 84 ARG A O 1
ATOM 649 N N . PHE A 1 85 ? -3.045 -7.113 2.383 1 98.75 85 PHE A N 1
ATOM 650 C CA . PHE A 1 85 ? -3.008 -8.469 2.916 1 98.75 85 PHE A CA 1
ATOM 651 C C . PHE A 1 85 ? -1.575 -8.977 3 1 98.75 85 PHE A C 1
ATOM 653 O O . PHE A 1 85 ? -0.691 -8.484 2.299 1 98.75 85 PHE A O 1
ATOM 660 N N . THR A 1 86 ? -1.387 -9.93 3.869 1 98.19 86 THR A N 1
ATOM 661 C CA . THR A 1 86 ? -0.153 -10.703 3.912 1 98.19 86 THR A CA 1
ATOM 662 C C . THR A 1 86 ? -0.315 -12.016 3.158 1 98.19 86 THR A C 1
ATOM 664 O O . THR A 1 86 ? -1.438 -12.453 2.895 1 98.19 86 THR A O 1
ATOM 667 N N . TRP A 1 87 ? 0.743 -12.492 2.775 1 97.56 87 TRP A N 1
ATOM 668 C CA . TRP A 1 87 ? 0.8 -13.836 2.217 1 97.56 87 TRP A CA 1
ATOM 669 C C . TRP A 1 87 ? 2.02 -14.594 2.736 1 97.56 87 TRP A C 1
ATOM 671 O O . TRP A 1 87 ? 3.008 -13.984 3.146 1 97.56 87 TRP A O 1
ATOM 681 N N . ASN A 1 88 ? 1.861 -15.836 2.764 1 96.56 88 ASN A N 1
ATOM 682 C CA . ASN A 1 88 ? 2.93 -16.734 3.203 1 96.56 88 ASN A CA 1
ATOM 683 C C . ASN A 1 88 ? 3.367 -17.672 2.088 1 96.56 88 ASN A C 1
ATOM 685 O O . ASN A 1 88 ? 2.541 -18.125 1.298 1 96.56 88 ASN A O 1
ATOM 689 N N . LEU A 1 89 ? 4.645 -17.953 2.035 1 95.94 89 LEU A N 1
ATOM 690 C CA . LEU A 1 89 ? 5.203 -18.953 1.125 1 95.94 89 LEU A CA 1
ATOM 691 C C . LEU A 1 89 ? 5.785 -20.125 1.898 1 95.94 89 LEU A C 1
ATOM 693 O O . LEU A 1 89 ? 6.566 -19.938 2.834 1 95.94 89 LEU A O 1
ATOM 697 N N . GLY A 1 90 ? 5.34 -21.266 1.589 1 94.94 90 GLY A N 1
ATOM 698 C CA . GLY A 1 90 ? 5.844 -22.5 2.166 1 94.94 90 GLY A CA 1
ATOM 699 C C . GLY A 1 90 ? 5.59 -23.719 1.295 1 94.94 90 GLY A C 1
ATOM 700 O O . GLY A 1 90 ? 4.93 -23.625 0.26 1 94.94 90 GLY A O 1
ATOM 701 N N . PRO A 1 91 ? 6.195 -24.844 1.783 1 94.06 91 PRO A N 1
ATOM 702 C CA . PRO A 1 91 ? 5.945 -26.062 1.012 1 94.06 91 PRO A CA 1
ATOM 703 C C . PRO A 1 91 ? 4.457 -26.391 0.889 1 94.06 91 PRO A C 1
ATOM 705 O O . PRO A 1 91 ? 3.703 -26.219 1.853 1 94.06 91 PRO A O 1
ATOM 708 N N . ALA A 1 92 ? 4.031 -26.812 -0.305 1 91.5 92 ALA A N 1
ATOM 709 C CA . ALA A 1 92 ? 2.625 -27.094 -0.585 1 91.5 92 ALA A CA 1
ATOM 710 C C . ALA A 1 92 ? 2.094 -28.203 0.319 1 91.5 92 ALA A C 1
ATOM 712 O O . ALA A 1 92 ? 0.911 -28.219 0.666 1 91.5 92 ALA A O 1
ATOM 713 N N . ASP A 1 93 ? 2.969 -29.031 0.731 1 90.31 93 ASP A N 1
ATOM 714 C CA . ASP A 1 93 ? 2.562 -30.188 1.509 1 90.31 93 ASP A CA 1
ATOM 715 C C . ASP A 1 93 ? 2.771 -29.953 3.004 1 90.31 93 ASP A C 1
ATOM 717 O O . ASP A 1 93 ? 2.592 -30.859 3.812 1 90.31 93 ASP A O 1
ATOM 721 N N . ALA A 1 94 ? 3.092 -28.734 3.324 1 87.25 94 ALA A N 1
ATOM 722 C CA . ALA A 1 94 ? 3.336 -28.438 4.734 1 87.25 94 ALA A CA 1
ATOM 723 C C . ALA A 1 94 ? 2.025 -28.344 5.508 1 87.25 94 ALA A C 1
ATOM 725 O O . ALA A 1 94 ? 1.015 -27.875 4.977 1 87.25 94 ALA A O 1
ATOM 726 N N . PRO A 1 95 ? 2.057 -28.812 6.742 1 85.69 95 PRO A N 1
ATOM 727 C CA . PRO A 1 95 ? 0.866 -28.594 7.566 1 85.69 95 PRO A CA 1
ATOM 728 C C . PRO A 1 95 ? 0.516 -27.109 7.707 1 85.69 95 PRO A C 1
ATOM 730 O O . PRO A 1 95 ? 1.384 -26.25 7.551 1 85.69 95 PRO A O 1
ATOM 733 N N . ALA A 1 96 ? -0.747 -26.875 7.984 1 78.44 96 ALA A N 1
ATOM 734 C CA . ALA A 1 96 ? -1.251 -25.516 8.055 1 78.44 96 ALA A CA 1
ATOM 735 C C . ALA A 1 96 ? -0.516 -24.703 9.125 1 78.44 96 ALA A C 1
ATOM 737 O O . ALA A 1 96 ? -0.39 -23.484 9.023 1 78.44 96 ALA A O 1
ATOM 738 N N . ASP A 1 97 ? 0.058 -25.391 10.078 1 83.56 97 ASP A N 1
ATOM 739 C CA . ASP A 1 97 ? 0.665 -24.703 11.211 1 83.56 97 ASP A CA 1
ATOM 740 C C . ASP A 1 97 ? 2.176 -24.578 11.031 1 83.56 97 ASP A C 1
ATOM 742 O O . ASP A 1 97 ? 2.869 -24.062 11.906 1 83.56 97 ASP A O 1
ATOM 746 N N . ALA A 1 98 ? 2.607 -25.016 9.891 1 88.19 98 ALA A N 1
ATOM 747 C CA . ALA A 1 98 ? 4.043 -24.906 9.641 1 88.19 98 ALA A CA 1
ATOM 748 C C . ALA A 1 98 ? 4.465 -23.453 9.484 1 88.19 98 ALA A C 1
ATOM 750 O O . ALA A 1 98 ? 3.717 -22.641 8.93 1 88.19 98 ALA A O 1
ATOM 751 N N . GLU A 1 99 ? 5.656 -23.141 9.938 1 90.44 99 GLU A N 1
ATOM 752 C CA . GLU A 1 99 ? 6.195 -21.781 9.789 1 90.44 99 GLU A CA 1
ATOM 753 C C . GLU A 1 99 ? 6.492 -21.469 8.328 1 90.44 99 GLU A C 1
ATOM 755 O O . GLU A 1 99 ? 7.172 -22.234 7.645 1 90.44 99 GLU A O 1
ATOM 760 N N . PRO A 1 100 ? 6.023 -20.406 7.898 1 93.56 100 PRO A N 1
ATOM 761 C CA . PRO A 1 100 ? 6.289 -20.047 6.504 1 93.56 100 PRO A CA 1
ATOM 762 C C . PRO A 1 100 ? 7.75 -19.688 6.258 1 93.56 100 PRO A C 1
ATOM 764 O O . PRO A 1 100 ? 8.438 -19.203 7.164 1 93.56 100 PRO A O 1
ATOM 767 N N . LEU A 1 101 ? 8.188 -19.906 5.078 1 93.12 101 LEU A N 1
ATOM 768 C CA . LEU A 1 101 ? 9.539 -19.562 4.656 1 93.12 101 LEU A CA 1
ATOM 769 C C . LEU A 1 101 ? 9.656 -18.062 4.383 1 93.12 101 LEU A C 1
ATOM 771 O O . LEU A 1 101 ? 10.664 -17.453 4.723 1 93.12 101 LEU A O 1
ATOM 775 N N . VAL A 1 102 ? 8.711 -17.516 3.73 1 94.94 102 VAL A N 1
ATOM 776 C CA . VAL A 1 102 ? 8.641 -16.094 3.406 1 94.94 102 VAL A CA 1
ATOM 777 C C . VAL A 1 102 ? 7.285 -15.539 3.824 1 94.94 102 VAL A C 1
ATOM 779 O O . VAL A 1 102 ? 6.262 -16.203 3.68 1 94.94 102 VAL A O 1
ATOM 782 N N . ILE A 1 103 ? 7.266 -14.445 4.398 1 97.38 103 ILE A N 1
ATOM 783 C CA . ILE A 1 103 ? 6.055 -13.672 4.66 1 97.38 103 ILE A CA 1
ATOM 784 C C . ILE A 1 103 ? 6.105 -12.352 3.891 1 97.38 103 ILE A C 1
ATOM 786 O O . ILE A 1 103 ? 7.035 -11.562 4.066 1 97.38 103 ILE A O 1
ATOM 790 N N . GLY A 1 104 ? 5.156 -12.18 3.082 1 97.94 104 GLY A N 1
ATOM 791 C CA . GLY A 1 104 ? 5.059 -10.938 2.324 1 97.94 104 GLY A CA 1
ATOM 792 C C . GLY A 1 104 ? 3.826 -10.125 2.668 1 97.94 104 GLY A C 1
ATOM 793 O O . GLY A 1 104 ? 2.934 -10.609 3.371 1 97.94 104 GLY A O 1
ATOM 794 N N . PHE A 1 105 ? 3.842 -8.914 2.209 1 98.56 105 PHE A N 1
ATOM 795 C CA . PHE A 1 105 ? 2.764 -7.945 2.369 1 98.56 105 PHE A CA 1
ATOM 796 C C . PHE A 1 105 ? 2.496 -7.211 1.061 1 98.56 105 PHE A C 1
ATOM 798 O O . PHE A 1 105 ? 3.43 -6.746 0.402 1 98.56 105 PHE A O 1
ATOM 805 N N . ASP A 1 106 ? 1.2 -7.117 0.643 1 98.81 106 ASP A N 1
ATOM 806 C CA . ASP A 1 106 ? 0.84 -6.426 -0.59 1 98.81 106 ASP A CA 1
ATOM 807 C C . ASP A 1 106 ? -0.293 -5.43 -0.35 1 98.81 106 ASP A C 1
ATOM 809 O O . ASP A 1 106 ? -1.183 -5.68 0.467 1 98.81 106 ASP A O 1
ATOM 813 N N . VAL A 1 107 ? -0.275 -4.336 -1.049 1 98.88 107 VAL A N 1
ATOM 814 C CA . VAL A 1 107 ? -1.444 -3.502 -1.307 1 98.88 107 VAL A CA 1
ATOM 815 C C . VAL A 1 107 ? -1.841 -3.609 -2.777 1 98.88 107 VAL A C 1
ATOM 817 O O . VAL A 1 107 ? -1.009 -3.416 -3.666 1 98.88 107 VAL A O 1
ATOM 820 N N . LEU A 1 108 ? -3.074 -3.928 -3.006 1 98.69 108 LEU A N 1
ATOM 821 C CA . LEU A 1 108 ? -3.619 -4.043 -4.355 1 98.69 108 LEU A CA 1
ATOM 822 C C . LEU A 1 108 ? -4.637 -2.939 -4.625 1 98.69 108 LEU A C 1
ATOM 824 O O . LEU A 1 108 ? -5.441 -2.604 -3.752 1 98.69 108 LEU A O 1
ATOM 828 N N . THR A 1 109 ? -4.551 -2.334 -5.828 1 98.75 109 THR A N 1
ATOM 829 C CA . THR A 1 109 ? -5.562 -1.39 -6.289 1 98.75 109 THR A CA 1
ATOM 830 C C . THR A 1 109 ? -6.402 -2 -7.406 1 98.75 109 THR A C 1
ATOM 832 O O . THR A 1 109 ? -5.871 -2.666 -8.297 1 98.75 109 THR A O 1
ATOM 835 N N . ALA A 1 110 ? -7.637 -1.763 -7.332 1 98.62 110 ALA A N 1
ATOM 836 C CA . ALA A 1 110 ? -8.555 -2.299 -8.336 1 98.62 110 ALA A CA 1
ATOM 837 C C . ALA A 1 110 ? -8.984 -1.215 -9.32 1 98.62 110 ALA A C 1
ATOM 839 O O . ALA A 1 110 ? -9.164 -0.056 -8.938 1 98.62 110 ALA A O 1
ATOM 840 N N . THR A 1 111 ? -9.156 -1.582 -10.609 1 97.81 111 THR A N 1
ATOM 841 C CA . THR A 1 111 ? -9.797 -0.723 -11.594 1 97.81 111 THR A CA 1
ATOM 842 C C . THR A 1 111 ? -11.312 -0.756 -11.43 1 97.81 111 THR A C 1
ATOM 844 O O . THR A 1 111 ? -11.852 -1.637 -10.758 1 97.81 111 THR A O 1
ATOM 847 N N . PRO A 1 112 ? -11.93 0.162 -12.023 1 95.31 112 PRO A N 1
ATOM 848 C CA . PRO A 1 112 ? -13.391 0.212 -11.867 1 95.31 112 PRO A CA 1
ATOM 849 C C . PRO A 1 112 ? -14.078 -1.057 -12.367 1 95.31 112 PRO A C 1
ATOM 851 O O . PRO A 1 112 ? -15.141 -1.425 -11.867 1 95.31 112 PRO A O 1
ATOM 854 N N . ASP A 1 113 ? -13.484 -1.738 -13.219 1 94.62 113 ASP A N 1
ATOM 855 C CA . ASP A 1 113 ? -14.109 -2.932 -13.773 1 94.62 113 ASP A CA 1
ATOM 856 C C . ASP A 1 113 ? -13.695 -4.184 -13.008 1 94.62 113 ASP A C 1
ATOM 858 O O . ASP A 1 113 ? -13.945 -5.305 -13.453 1 94.62 113 ASP A O 1
ATOM 862 N N . GLY A 1 114 ? -12.992 -3.955 -11.969 1 96.25 114 GLY A N 1
ATOM 863 C CA . GLY A 1 114 ? -12.75 -5.059 -11.055 1 96.25 114 GLY A CA 1
ATOM 864 C C . GLY A 1 114 ? -11.484 -5.832 -11.375 1 96.25 114 GLY A C 1
ATOM 865 O O . GLY A 1 114 ? -11.375 -7.016 -11.039 1 96.25 114 GLY A O 1
ATOM 866 N N . ARG A 1 115 ? -10.555 -5.23 -12.055 1 98.31 115 ARG A N 1
ATOM 867 C CA . ARG A 1 115 ? -9.25 -5.824 -12.32 1 98.31 115 ARG A CA 1
ATOM 868 C C . ARG A 1 115 ? -8.164 -5.16 -11.484 1 98.31 115 ARG A C 1
ATOM 870 O O . ARG A 1 115 ? -8.406 -4.141 -10.836 1 98.31 115 ARG A O 1
ATOM 877 N N . ILE A 1 116 ? -7 -5.828 -11.461 1 98.81 116 ILE A N 1
ATOM 878 C CA . ILE A 1 116 ? -5.895 -5.266 -10.695 1 98.81 116 ILE A CA 1
ATOM 879 C C . ILE A 1 116 ? -5.199 -4.18 -11.516 1 98.81 116 ILE A C 1
ATOM 881 O O . ILE A 1 116 ? -4.699 -4.441 -12.609 1 98.81 116 ILE A O 1
ATOM 885 N N . GLY A 1 117 ? -5.18 -2.992 -10.953 1 98.75 117 GLY A N 1
ATOM 886 C CA . GLY A 1 117 ? -4.426 -1.909 -11.57 1 98.75 117 GLY A CA 1
ATOM 887 C C . GLY A 1 117 ? -2.971 -1.879 -11.141 1 98.75 117 GLY A C 1
ATOM 888 O O . GLY A 1 117 ? -2.088 -1.597 -11.953 1 98.75 117 GLY A O 1
ATOM 889 N N . ALA A 1 118 ? -2.719 -2.162 -9.867 1 98.88 118 ALA A N 1
ATOM 890 C CA . ALA A 1 118 ? -1.352 -2.172 -9.352 1 98.88 118 ALA A CA 1
ATOM 891 C C . ALA A 1 118 ? -1.249 -3.016 -8.086 1 98.88 118 ALA A C 1
ATOM 893 O O . ALA A 1 118 ? -2.229 -3.17 -7.352 1 98.88 118 ALA A O 1
ATOM 894 N N . VAL A 1 119 ? -0.098 -3.559 -7.871 1 98.88 119 VAL A N 1
ATOM 895 C CA . VAL A 1 119 ? 0.251 -4.219 -6.617 1 98.88 119 VAL A CA 1
ATOM 896 C C . VAL A 1 119 ? 1.57 -3.662 -6.09 1 98.88 119 VAL A C 1
ATOM 898 O O . VAL A 1 119 ? 2.555 -3.574 -6.828 1 98.88 119 VAL A O 1
ATOM 901 N N . TYR A 1 120 ? 1.568 -3.248 -4.887 1 98.88 120 TYR A N 1
ATOM 902 C CA . TYR A 1 120 ? 2.738 -2.777 -4.152 1 98.88 120 TYR A CA 1
ATOM 903 C C . TYR A 1 120 ? 3.115 -3.752 -3.043 1 98.88 120 TYR A C 1
ATOM 905 O O . TYR A 1 120 ? 2.402 -3.871 -2.045 1 98.88 120 TYR A O 1
ATOM 913 N N . GLY A 1 121 ? 4.25 -4.34 -3.238 1 98.81 121 GLY A N 1
ATOM 914 C CA . GLY A 1 121 ? 4.602 -5.438 -2.348 1 98.81 121 GLY A CA 1
ATOM 915 C C . GLY A 1 121 ? 5.809 -5.133 -1.479 1 98.81 121 GLY A C 1
ATOM 916 O O . GLY A 1 121 ? 6.703 -4.391 -1.887 1 98.81 121 GLY A O 1
ATOM 917 N N . PHE A 1 122 ? 5.828 -5.758 -0.351 1 98.62 122 PHE A N 1
ATOM 918 C CA . PHE A 1 122 ? 6.914 -5.73 0.62 1 98.62 122 PHE A CA 1
ATOM 919 C C . PHE A 1 122 ? 7.172 -7.121 1.189 1 98.62 122 PHE A C 1
ATOM 921 O O . PHE A 1 122 ? 6.348 -8.023 1.024 1 98.62 122 PHE A O 1
ATOM 928 N N . LEU A 1 123 ? 8.336 -7.266 1.81 1 97.62 123 LEU A N 1
ATOM 929 C CA . LEU A 1 123 ? 8.695 -8.539 2.412 1 97.62 123 LEU A CA 1
ATOM 930 C C . LEU A 1 123 ? 8.945 -8.383 3.908 1 97.62 123 LEU A C 1
ATOM 932 O O . LEU A 1 123 ? 9.789 -7.582 4.32 1 97.62 123 LEU A O 1
ATOM 936 N N . ASP A 1 124 ? 8.234 -9.094 4.699 1 96.56 124 ASP A N 1
ATOM 937 C CA . ASP A 1 124 ? 8.336 -9 6.152 1 96.56 124 ASP A CA 1
ATOM 938 C C . ASP A 1 124 ? 9.305 -10.039 6.707 1 96.56 124 ASP A C 1
ATOM 940 O O . ASP A 1 124 ? 9.914 -9.828 7.762 1 96.56 124 ASP A O 1
ATOM 944 N N . ARG A 1 125 ? 9.344 -11.148 5.988 1 92.62 125 ARG A N 1
ATOM 945 C CA . ARG A 1 125 ? 10.281 -12.203 6.344 1 92.62 125 ARG A CA 1
ATOM 946 C C . ARG A 1 125 ? 10.891 -12.828 5.094 1 92.62 125 ARG A C 1
ATOM 948 O O . ARG A 1 125 ? 10.172 -13.273 4.195 1 92.62 125 ARG A O 1
ATOM 955 N N . VAL A 1 126 ? 12.188 -12.812 5.031 1 88.12 126 VAL A N 1
ATOM 956 C CA . VAL A 1 126 ? 12.938 -13.484 3.971 1 88.12 126 VAL A CA 1
ATOM 957 C C . VAL A 1 126 ? 13.93 -14.469 4.582 1 88.12 126 VAL A C 1
ATOM 959 O O . VAL A 1 126 ? 14.609 -14.148 5.559 1 88.12 126 VAL A O 1
ATOM 962 N N . PRO A 1 127 ? 13.945 -15.641 3.982 1 76.94 127 PRO A N 1
ATOM 963 C CA . PRO A 1 127 ? 14.906 -16.594 4.539 1 76.94 127 PRO A CA 1
ATOM 964 C C . PRO A 1 127 ? 16.344 -16.062 4.551 1 76.94 127 PRO A C 1
ATOM 966 O O . PRO A 1 127 ? 16.75 -15.367 3.617 1 76.94 127 PRO A O 1
ATOM 969 N N . GLY A 1 128 ? 16.969 -16.359 5.684 1 69 128 GLY A N 1
ATOM 970 C CA . GLY A 1 128 ? 18.375 -16.078 5.812 1 69 128 GLY A CA 1
ATOM 971 C C . GLY A 1 128 ? 18.688 -14.602 6.047 1 69 128 GLY A C 1
ATOM 972 O O . GLY A 1 128 ? 19.844 -14.188 6.027 1 69 128 GLY A O 1
ATOM 973 N N . ALA A 1 129 ? 17.719 -13.898 6.016 1 53.19 129 ALA A N 1
ATOM 974 C CA . ALA A 1 129 ? 18.016 -12.484 6.238 1 53.19 129 ALA A CA 1
ATOM 975 C C . ALA A 1 129 ? 18.844 -12.297 7.508 1 53.19 129 ALA A C 1
ATOM 977 O O . ALA A 1 129 ? 18.703 -13.062 8.469 1 53.19 129 ALA A O 1
ATOM 978 N N . MET B 1 1 ? 17.719 14.031 -13.078 1 42.31 1 MET B N 1
ATOM 979 C CA . MET B 1 1 ? 16.547 13.25 -12.711 1 42.31 1 MET B CA 1
ATOM 980 C C . MET B 1 1 ? 16.734 12.586 -11.352 1 42.31 1 MET B C 1
ATOM 982 O O . MET B 1 1 ? 17.672 11.805 -11.164 1 42.31 1 MET B O 1
ATOM 986 N N . THR B 1 2 ? 16.469 13.328 -10.367 1 55.31 2 THR B N 1
ATOM 987 C CA . THR B 1 2 ? 16.891 12.867 -9.047 1 55.31 2 THR B CA 1
ATOM 988 C C . THR B 1 2 ? 16.5 11.406 -8.836 1 55.31 2 THR B C 1
ATOM 990 O O . THR B 1 2 ? 15.367 11.008 -9.125 1 55.31 2 THR B O 1
ATOM 993 N N . GLU B 1 3 ? 17.359 10.555 -8.914 1 70.62 3 GLU B N 1
ATOM 994 C CA . GLU B 1 3 ? 17.203 9.117 -8.703 1 70.62 3 GLU B CA 1
ATOM 995 C C . GLU B 1 3 ? 16.484 8.828 -7.387 1 70.62 3 GLU B C 1
ATOM 997 O O . GLU B 1 3 ? 16.797 9.43 -6.355 1 70.62 3 GLU B O 1
ATOM 1002 N N . LEU B 1 4 ? 15.25 8.305 -7.566 1 84.38 4 LEU B N 1
ATOM 1003 C CA . LEU B 1 4 ? 14.539 7.918 -6.352 1 84.38 4 LEU B CA 1
ATOM 1004 C C . LEU B 1 4 ? 15.344 6.906 -5.547 1 84.38 4 LEU B C 1
ATOM 1006 O O . LEU B 1 4 ? 15.625 5.805 -6.023 1 84.38 4 LEU B O 1
ATOM 1010 N N . THR B 1 5 ? 15.977 7.41 -4.5 1 87.44 5 THR B N 1
ATOM 1011 C CA . THR B 1 5 ? 16.703 6.543 -3.576 1 87.44 5 THR B CA 1
ATOM 1012 C C . THR B 1 5 ? 15.883 6.281 -2.318 1 87.44 5 THR B C 1
ATOM 1014 O O . THR B 1 5 ? 14.844 6.91 -2.107 1 87.44 5 THR B O 1
ATOM 1017 N N . ALA B 1 6 ? 16.328 5.344 -1.599 1 91 6 ALA B N 1
ATOM 1018 C CA . ALA B 1 6 ? 15.703 5.078 -0.31 1 91 6 ALA B CA 1
ATOM 1019 C C . ALA B 1 6 ? 15.695 6.328 0.568 1 91 6 ALA B C 1
ATOM 1021 O O . ALA B 1 6 ? 14.75 6.566 1.316 1 91 6 ALA B O 1
ATOM 1022 N N . THR B 1 7 ? 16.688 7.102 0.336 1 93.19 7 THR B N 1
ATOM 1023 C CA . THR B 1 7 ? 16.781 8.336 1.116 1 93.19 7 THR B CA 1
ATOM 1024 C C . THR B 1 7 ? 15.727 9.344 0.66 1 93.19 7 THR B C 1
ATOM 1026 O O . THR B 1 7 ? 15.109 10.016 1.485 1 93.19 7 THR B O 1
ATOM 1029 N N . THR B 1 8 ? 15.586 9.43 -0.623 1 95.94 8 THR B N 1
ATOM 1030 C CA . THR B 1 8 ? 14.578 10.328 -1.167 1 95.94 8 THR B CA 1
ATOM 1031 C C . THR B 1 8 ? 13.18 9.922 -0.693 1 95.94 8 THR B C 1
ATOM 1033 O O . THR B 1 8 ? 12.375 10.773 -0.317 1 95.94 8 THR B O 1
ATOM 1036 N N . LEU B 1 9 ? 12.953 8.664 -0.656 1 98 9 LEU B N 1
ATOM 1037 C CA . LEU B 1 9 ? 11.648 8.164 -0.226 1 98 9 LEU B CA 1
ATOM 1038 C C . LEU B 1 9 ? 11.461 8.352 1.275 1 98 9 LEU B C 1
ATOM 1040 O O . LEU B 1 9 ? 10.359 8.641 1.736 1 98 9 LEU B O 1
ATOM 1044 N N . GLN B 1 10 ? 12.516 8.242 2.043 1 97.69 10 GLN B N 1
ATOM 1045 C CA . GLN B 1 10 ? 12.477 8.555 3.467 1 97.69 10 GLN B CA 1
ATOM 1046 C C . GLN B 1 10 ? 12.102 10.016 3.695 1 97.69 10 GLN B C 1
ATOM 1048 O O . GLN B 1 10 ? 11.227 10.32 4.508 1 97.69 10 GLN B O 1
ATOM 1053 N N . GLN B 1 11 ? 12.719 10.836 2.973 1 97.69 11 GLN B N 1
ATOM 1054 C CA . GLN B 1 11 ? 12.445 12.266 3.084 1 97.69 11 GLN B CA 1
ATOM 1055 C C . GLN B 1 11 ? 11.023 12.594 2.658 1 97.69 11 GLN B C 1
ATOM 1057 O O . GLN B 1 11 ? 10.375 13.461 3.25 1 97.69 11 GLN B O 1
ATOM 1062 N N . LEU B 1 12 ? 10.602 11.938 1.608 1 98.44 12 LEU B N 1
ATOM 1063 C CA . LEU B 1 12 ? 9.25 12.164 1.124 1 98.44 12 LEU B CA 1
ATOM 1064 C C . LEU B 1 12 ? 8.219 11.758 2.174 1 98.44 12 LEU B C 1
ATOM 1066 O O . LEU B 1 12 ? 7.223 12.453 2.375 1 98.44 12 LEU B O 1
ATOM 1070 N N . ALA B 1 13 ? 8.453 10.656 2.842 1 98.69 13 ALA B N 1
ATOM 1071 C CA . ALA B 1 13 ? 7.574 10.227 3.924 1 98.69 13 ALA B CA 1
ATOM 1072 C C . ALA B 1 13 ? 7.559 11.258 5.055 1 98.69 13 ALA B C 1
ATOM 1074 O O . ALA B 1 13 ? 6.5 11.562 5.609 1 98.69 13 ALA B O 1
ATOM 1075 N N . GLU B 1 14 ? 8.695 11.781 5.359 1 98.56 14 GLU B N 1
ATOM 1076 C CA . GLU B 1 14 ? 8.797 12.805 6.398 1 98.56 14 GLU B CA 1
ATOM 1077 C C . GLU B 1 14 ? 8.047 14.07 6 1 98.56 14 GLU B C 1
ATOM 1079 O O . GLU B 1 14 ? 7.332 14.656 6.816 1 98.56 14 GLU B O 1
ATOM 1084 N N . ARG B 1 15 ? 8.203 14.461 4.797 1 98.62 15 ARG B N 1
ATOM 1085 C CA . ARG B 1 15 ? 7.516 15.656 4.312 1 98.62 15 ARG B CA 1
ATOM 1086 C C . ARG B 1 15 ? 6.008 15.43 4.242 1 98.62 15 ARG B C 1
ATOM 1088 O O . ARG B 1 15 ? 5.227 16.344 4.5 1 98.62 15 ARG B O 1
ATOM 1095 N N . TYR B 1 16 ? 5.656 14.25 3.879 1 98.75 16 TYR B N 1
ATOM 1096 C CA . TYR B 1 16 ? 4.246 13.891 3.881 1 98.75 16 TYR B CA 1
ATOM 1097 C C . TYR B 1 16 ? 3.631 14.102 5.262 1 98.75 16 TYR B C 1
ATOM 1099 O O . TYR B 1 16 ? 2.598 14.758 5.395 1 98.75 16 TYR B O 1
ATOM 1107 N N . LEU B 1 17 ? 4.273 13.57 6.266 1 98.5 17 LEU B N 1
ATOM 1108 C CA . LEU B 1 17 ? 3.723 13.695 7.609 1 98.5 17 LEU B CA 1
ATOM 1109 C C . LEU B 1 17 ? 3.789 15.141 8.094 1 98.5 17 LEU B C 1
ATOM 1111 O O . LEU B 1 17 ? 2.938 15.578 8.867 1 98.5 17 LEU B O 1
ATOM 1115 N N . ALA B 1 18 ? 4.797 15.898 7.598 1 98.44 18 ALA B N 1
ATOM 1116 C CA . ALA B 1 18 ? 4.879 17.328 7.914 1 98.44 18 ALA B CA 1
ATOM 1117 C C . ALA B 1 18 ? 3.645 18.062 7.41 1 98.44 18 ALA B C 1
ATOM 1119 O O . ALA B 1 18 ? 3.164 19 8.062 1 98.44 18 ALA B O 1
ATOM 1120 N N . VAL B 1 19 ? 3.162 17.672 6.301 1 98.69 19 VAL B N 1
ATOM 1121 C CA . VAL B 1 19 ? 1.944 18.281 5.773 1 98.69 19 VAL B CA 1
ATOM 1122 C C . VAL B 1 19 ? 0.797 18.062 6.762 1 98.69 19 VAL B C 1
ATOM 1124 O O . VAL B 1 19 ? 0.064 19.016 7.074 1 98.69 19 VAL B O 1
ATOM 1127 N N . TRP B 1 20 ? 0.645 16.875 7.266 1 98.19 20 TRP B N 1
ATOM 1128 C CA . TRP B 1 20 ? -0.433 16.531 8.188 1 98.19 20 TRP B CA 1
ATOM 1129 C C . TRP B 1 20 ? -0.304 17.312 9.492 1 98.19 20 TRP B C 1
ATOM 1131 O O . TRP B 1 20 ? -1.301 17.562 10.172 1 98.19 20 TRP B O 1
ATOM 1141 N N . ASN B 1 21 ? 0.913 17.734 9.797 1 97.88 21 ASN B N 1
ATOM 1142 C CA . ASN B 1 21 ? 1.159 18.391 11.086 1 97.88 21 ASN B CA 1
ATOM 1143 C C . ASN B 1 21 ? 1.167 19.906 10.945 1 97.88 21 ASN B C 1
ATOM 1145 O O . ASN B 1 21 ? 1.213 20.625 11.953 1 97.88 21 ASN B O 1
ATOM 1149 N N . GLU B 1 22 ? 1.215 20.438 9.719 1 98.12 22 GLU B N 1
ATOM 1150 C CA . GLU B 1 22 ? 1.221 21.875 9.484 1 98.12 22 GLU B CA 1
ATOM 1151 C C . GLU B 1 22 ? -0.179 22.469 9.633 1 98.12 22 GLU B C 1
ATOM 1153 O O . GLU B 1 22 ? -1.027 22.297 8.758 1 98.12 22 GLU B O 1
ATOM 1158 N N . THR B 1 23 ? -0.419 23.297 10.672 1 96.31 23 THR B N 1
ATOM 1159 C CA . THR B 1 23 ? -1.786 23.688 11 1 96.31 23 THR B CA 1
ATOM 1160 C C . THR B 1 23 ? -2.104 25.062 10.445 1 96.31 23 THR B C 1
ATOM 1162 O O . THR B 1 23 ? -3.264 25.484 10.43 1 96.31 23 THR B O 1
ATOM 1165 N N . ASP B 1 24 ? -1.074 25.797 9.961 1 97.69 24 ASP B N 1
ATOM 1166 C CA . ASP B 1 24 ? -1.348 27.016 9.227 1 97.69 24 ASP B CA 1
ATOM 1167 C C . ASP B 1 24 ? -1.813 26.719 7.801 1 97.69 24 ASP B C 1
ATOM 1169 O O . ASP B 1 24 ? -1.073 26.141 7.012 1 97.69 24 ASP B O 1
ATOM 1173 N N . PRO B 1 25 ? -2.98 27.172 7.438 1 97.94 25 PRO B N 1
ATOM 1174 C CA . PRO B 1 25 ? -3.531 26.781 6.141 1 97.94 25 PRO B CA 1
ATOM 1175 C C . PRO B 1 25 ? -2.664 27.234 4.965 1 97.94 25 PRO B C 1
ATOM 1177 O O . PRO B 1 25 ? -2.484 26.469 4.004 1 97.94 25 PRO B O 1
ATOM 1180 N N . ALA B 1 26 ? -2.162 28.391 5.051 1 98.56 26 ALA B N 1
ATOM 1181 C CA . ALA B 1 26 ? -1.341 28.891 3.949 1 98.56 26 ALA B CA 1
ATOM 1182 C C . ALA B 1 26 ? -0.035 28.109 3.84 1 98.56 26 ALA B C 1
ATOM 1184 O O . ALA B 1 26 ? 0.395 27.766 2.74 1 98.56 26 ALA B O 1
ATOM 1185 N N . ALA B 1 27 ? 0.619 27.906 4.957 1 98.69 27 ALA B N 1
ATOM 1186 C CA . ALA B 1 27 ? 1.849 27.109 4.977 1 98.69 27 ALA B CA 1
ATOM 1187 C C . ALA B 1 27 ? 1.587 25.672 4.539 1 98.69 27 ALA B C 1
ATOM 1189 O O . ALA B 1 27 ? 2.391 25.094 3.814 1 98.69 27 ALA B O 1
ATOM 1190 N N . ARG B 1 28 ? 0.464 25.109 4.969 1 98.69 28 ARG B N 1
ATOM 1191 C CA . ARG B 1 28 ? 0.11 23.75 4.586 1 98.69 28 ARG B CA 1
ATOM 1192 C C . ARG B 1 28 ? -0.091 23.641 3.076 1 98.69 28 ARG B C 1
ATOM 1194 O O . ARG B 1 28 ? 0.401 22.703 2.445 1 98.69 28 ARG B O 1
ATOM 1201 N N . ARG B 1 29 ? -0.775 24.609 2.516 1 98.69 29 ARG B N 1
ATOM 1202 C CA . ARG B 1 29 ? -1.019 24.594 1.076 1 98.69 29 ARG B CA 1
ATOM 1203 C C . ARG B 1 29 ? 0.293 24.625 0.298 1 98.69 29 ARG B C 1
ATOM 1205 O O . ARG B 1 29 ? 0.45 23.906 -0.694 1 98.69 29 ARG B O 1
ATOM 1212 N N . LYS B 1 30 ? 1.188 25.406 0.742 1 98.69 30 LYS B N 1
ATOM 1213 C CA . LYS B 1 30 ? 2.494 25.469 0.095 1 98.69 30 LYS B CA 1
ATOM 1214 C C . LYS B 1 30 ? 3.205 24.125 0.159 1 98.69 30 LYS B C 1
ATOM 1216 O O . LYS B 1 30 ? 3.783 23.672 -0.832 1 98.69 30 LYS B O 1
ATOM 1221 N N . LEU B 1 31 ? 3.168 23.531 1.318 1 98.69 31 LEU B N 1
ATOM 1222 C CA . LEU B 1 31 ? 3.783 22.219 1.483 1 98.69 31 LEU B CA 1
ATOM 1223 C C . LEU B 1 31 ? 3.115 21.188 0.581 1 98.69 31 LEU B C 1
ATOM 1225 O O . LEU B 1 31 ? 3.793 20.359 -0.036 1 98.69 31 LEU B O 1
ATOM 1229 N N . VAL B 1 32 ? 1.783 21.219 0.518 1 98.88 32 VAL B N 1
ATOM 1230 C CA . VAL B 1 32 ? 1.038 20.312 -0.347 1 98.88 32 VAL B CA 1
ATOM 1231 C C . VAL B 1 32 ? 1.492 20.484 -1.795 1 98.88 32 VAL B C 1
ATOM 1233 O O . VAL B 1 32 ? 1.749 19.5 -2.494 1 98.88 32 VAL B O 1
ATOM 1236 N N . ASP B 1 33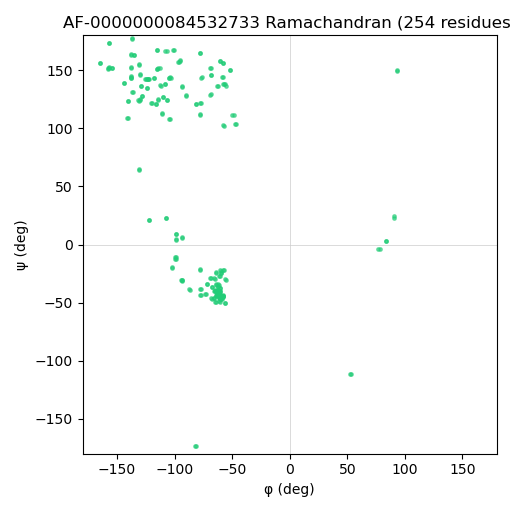 ? 1.643 21.703 -2.213 1 98.69 33 ASP B N 1
ATOM 1237 C CA . ASP B 1 33 ? 2.049 22 -3.582 1 98.69 33 ASP B CA 1
ATOM 1238 C C . ASP B 1 33 ? 3.455 21.469 -3.863 1 98.69 33 ASP B C 1
ATOM 1240 O O . ASP B 1 33 ? 3.758 21.062 -4.988 1 98.69 33 ASP B O 1
ATOM 1244 N N . GLU B 1 34 ? 4.27 21.5 -2.916 1 98.25 34 GLU B N 1
ATOM 1245 C CA . GLU B 1 34 ? 5.652 21.047 -3.066 1 98.25 34 GLU B CA 1
ATOM 1246 C C . GLU B 1 34 ? 5.75 19.531 -3.064 1 98.25 34 GLU B C 1
ATOM 1248 O O . GLU B 1 34 ? 6.531 18.953 -3.824 1 98.25 34 GLU B O 1
ATOM 1253 N N . VAL B 1 35 ? 4.977 18.891 -2.27 1 98.69 35 VAL B N 1
ATOM 1254 C CA . VAL B 1 35 ? 5.18 17.484 -1.92 1 98.69 35 VAL B CA 1
ATOM 1255 C C . VAL B 1 35 ? 4.359 16.594 -2.85 1 98.69 35 VAL B C 1
ATOM 1257 O O . VAL B 1 35 ? 4.777 15.484 -3.191 1 98.69 35 VAL B O 1
ATOM 1260 N N . TRP B 1 36 ? 3.223 17.109 -3.318 1 98.81 36 TRP B N 1
ATOM 1261 C CA . TRP B 1 36 ? 2.289 16.266 -4.062 1 98.81 36 TRP B CA 1
ATOM 1262 C C . TRP B 1 36 ? 2.35 16.578 -5.555 1 98.81 36 TRP B C 1
ATOM 1264 O O . TRP B 1 36 ? 2.502 17.734 -5.949 1 98.81 36 TRP B O 1
ATOM 1274 N N . ALA B 1 37 ? 2.225 15.57 -6.363 1 98.69 37 ALA B N 1
ATOM 1275 C CA . ALA B 1 37 ? 1.903 15.766 -7.773 1 98.69 37 ALA B CA 1
ATOM 1276 C C . ALA B 1 37 ? 0.559 16.469 -7.934 1 98.69 37 ALA B C 1
ATOM 1278 O O . ALA B 1 37 ? -0.306 16.375 -7.059 1 98.69 37 ALA B O 1
ATOM 1279 N N . GLU B 1 38 ? 0.34 17.094 -9.031 1 98.38 38 GLU B N 1
ATOM 1280 C CA . GLU B 1 38 ? -0.877 17.859 -9.273 1 98.38 38 GLU B CA 1
ATOM 1281 C C . GLU B 1 38 ? -2.113 16.969 -9.227 1 98.38 38 GLU B C 1
ATOM 1283 O O . GLU B 1 38 ? -3.168 17.375 -8.75 1 98.38 38 GLU B O 1
ATOM 1288 N N . ASP B 1 39 ? -1.943 15.75 -9.688 1 97.88 39 ASP B N 1
ATOM 1289 C CA . ASP B 1 39 ? -3.062 14.82 -9.719 1 97.88 39 ASP B CA 1
ATOM 1290 C C . ASP B 1 39 ? -2.906 13.742 -8.641 1 97.88 39 ASP B C 1
ATOM 1292 O O . ASP B 1 39 ? -3.402 12.625 -8.805 1 97.88 39 ASP B O 1
ATOM 1296 N N . GLY B 1 40 ? -2.141 14.039 -7.621 1 98.56 40 GLY B N 1
ATOM 1297 C CA . GLY B 1 40 ? -1.935 13.086 -6.543 1 98.56 40 GLY B CA 1
ATOM 1298 C C . GLY B 1 40 ? -3.23 12.547 -5.965 1 98.56 40 GLY B C 1
ATOM 1299 O O . GLY B 1 40 ? -4.242 13.25 -5.934 1 98.56 40 GLY B O 1
ATOM 1300 N N . ARG B 1 41 ? -3.154 11.328 -5.477 1 98.81 41 ARG B N 1
ATOM 1301 C CA . ARG B 1 41 ? -4.336 10.672 -4.922 1 98.81 41 ARG B CA 1
ATOM 1302 C C . ARG B 1 41 ? -4.094 10.242 -3.477 1 98.81 41 ARG B C 1
ATOM 1304 O O . ARG B 1 41 ? -2.99 9.82 -3.129 1 98.81 41 ARG B O 1
ATOM 1311 N N . TYR B 1 42 ? -5.176 10.406 -2.725 1 98.81 42 TYR B N 1
ATOM 1312 C CA . TYR B 1 42 ? -5.16 9.953 -1.337 1 98.81 42 TYR B CA 1
ATOM 1313 C C . TYR B 1 42 ? -6.379 9.094 -1.029 1 98.81 42 TYR B C 1
ATOM 1315 O O . TYR B 1 42 ? -7.516 9.508 -1.277 1 98.81 42 TYR B O 1
ATOM 1323 N N . THR B 1 43 ? -6.121 7.867 -0.522 1 98.75 43 THR B N 1
ATOM 1324 C CA . THR B 1 43 ? -7.203 6.969 -0.13 1 98.75 43 THR B CA 1
ATOM 1325 C C . THR B 1 43 ? -6.945 6.387 1.257 1 98.75 43 THR B C 1
ATOM 1327 O O . THR B 1 43 ? -5.875 5.828 1.512 1 98.75 43 THR B O 1
ATOM 1330 N N . ASP B 1 44 ? -7.84 6.555 2.141 1 97.62 44 ASP B N 1
ATOM 1331 C CA . ASP B 1 44 ? -7.898 5.84 3.412 1 97.62 44 ASP B CA 1
ATOM 1332 C C . ASP B 1 44 ? -9.328 5.406 3.732 1 97.62 44 ASP B C 1
ATOM 1334 O O . ASP B 1 44 ? -10.242 5.617 2.932 1 97.62 44 ASP B O 1
ATOM 1338 N N . PRO B 1 45 ? -9.617 4.684 4.852 1 97.06 45 PRO B N 1
ATOM 1339 C CA . PRO B 1 45 ? -10.969 4.172 5.094 1 97.06 45 PRO B CA 1
ATOM 1340 C C . PRO B 1 45 ? -12.023 5.281 5.125 1 97.06 45 PRO B C 1
ATOM 1342 O O . PRO B 1 45 ? -13.188 5.043 4.797 1 97.06 45 PRO B O 1
ATOM 1345 N N . LEU B 1 46 ? -11.648 6.477 5.375 1 95.38 46 LEU B N 1
ATOM 1346 C CA . LEU B 1 46 ? -12.594 7.559 5.617 1 95.38 46 LEU B CA 1
ATOM 1347 C C . LEU B 1 46 ? -12.734 8.445 4.387 1 95.38 46 LEU B C 1
ATOM 1349 O O . LEU B 1 46 ? -13.703 9.188 4.254 1 95.38 46 LEU B O 1
ATOM 1353 N N . ALA B 1 47 ? -11.75 8.375 3.518 1 97.5 47 ALA B N 1
ATOM 1354 C CA . ALA B 1 47 ? -11.766 9.32 2.406 1 97.5 47 ALA B CA 1
ATOM 1355 C C . ALA B 1 47 ? -11.008 8.766 1.204 1 97.5 47 ALA B C 1
ATOM 1357 O O . ALA B 1 47 ? -10.07 7.98 1.361 1 97.5 47 ALA B O 1
ATOM 1358 N N . ALA B 1 48 ? -11.391 9.195 0.014 1 98.44 48 ALA B N 1
ATOM 1359 C CA . ALA B 1 48 ? -10.719 9.016 -1.267 1 98.44 48 ALA B CA 1
ATOM 1360 C C . ALA B 1 48 ? -10.812 10.273 -2.125 1 98.44 48 ALA B C 1
ATOM 1362 O O . ALA B 1 48 ? -11.891 10.609 -2.617 1 98.44 48 ALA B O 1
ATOM 1363 N N . VAL B 1 49 ? -9.664 10.938 -2.268 1 98.69 49 VAL B N 1
ATOM 1364 C CA . VAL B 1 49 ? -9.695 12.211 -2.98 1 98.69 49 VAL B CA 1
ATOM 1365 C C . VAL B 1 49 ? -8.531 12.281 -3.961 1 98.69 49 VAL B C 1
ATOM 1367 O O . VAL B 1 49 ? -7.582 11.492 -3.867 1 98.69 49 VAL B O 1
ATOM 1370 N N . ALA B 1 50 ? -8.633 13.195 -4.887 1 98.69 50 ALA B N 1
ATOM 1371 C CA . ALA B 1 50 ? -7.582 13.445 -5.867 1 98.69 50 ALA B CA 1
ATOM 1372 C C . ALA B 1 50 ? -7.383 14.945 -6.086 1 98.69 50 ALA B C 1
ATOM 1374 O O . ALA B 1 50 ? -8.352 15.711 -6.121 1 98.69 50 ALA B O 1
ATOM 1375 N N . GLY B 1 51 ? -6.098 15.25 -6.305 1 98.75 51 GLY B N 1
ATOM 1376 C CA . GLY B 1 51 ? -5.75 16.641 -6.559 1 98.75 51 GLY B CA 1
ATOM 1377 C C . GLY B 1 51 ? -5.355 17.391 -5.305 1 98.75 51 GLY B C 1
ATOM 1378 O O . GLY B 1 51 ? -5.883 17.125 -4.223 1 98.75 51 GLY B O 1
ATOM 1379 N N . ARG 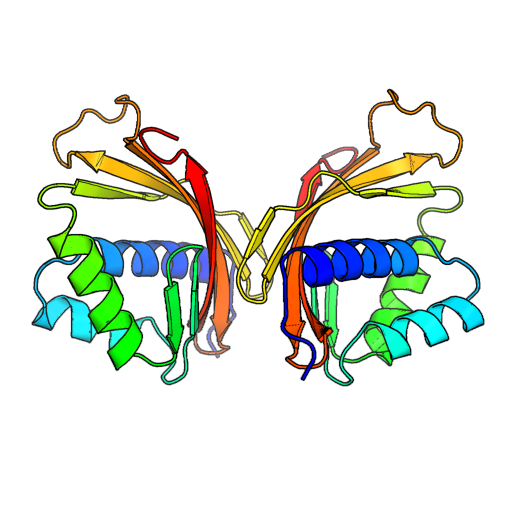B 1 52 ? -4.5 18.344 -5.477 1 98.81 52 ARG B N 1
ATOM 1380 C CA . ARG B 1 52 ? -3.9 19.078 -4.367 1 98.81 52 ARG B CA 1
ATOM 1381 C C . ARG B 1 52 ? -4.961 19.828 -3.574 1 98.81 52 ARG B C 1
ATOM 1383 O O . ARG B 1 52 ? -4.891 19.906 -2.346 1 98.81 52 ARG B O 1
ATOM 1390 N N . ASP B 1 53 ? -5.98 20.375 -4.188 1 98.75 53 ASP B N 1
ATOM 1391 C CA . ASP B 1 53 ? -7.027 21.109 -3.486 1 98.75 53 ASP B CA 1
ATOM 1392 C C . ASP B 1 53 ? -7.805 20.203 -2.547 1 98.75 53 ASP B C 1
ATOM 1394 O O . ASP B 1 53 ? -8.016 20.531 -1.378 1 98.75 53 ASP B O 1
ATOM 1398 N N . ALA B 1 54 ? -8.211 19.094 -3.109 1 98.81 54 ALA B N 1
ATOM 1399 C CA . ALA B 1 54 ? -8.992 18.156 -2.318 1 98.81 54 ALA B CA 1
ATOM 1400 C C . ALA B 1 54 ? -8.164 17.578 -1.171 1 98.81 54 ALA B C 1
ATOM 1402 O O . ALA B 1 54 ? -8.672 17.391 -0.064 1 98.81 54 ALA B O 1
ATOM 1403 N N . ILE B 1 55 ? -6.91 17.312 -1.451 1 98.81 55 ILE B N 1
ATOM 1404 C CA . ILE B 1 55 ? -6.02 16.766 -0.435 1 98.81 55 ILE B CA 1
ATOM 1405 C C . ILE B 1 55 ? -5.809 17.781 0.676 1 98.81 55 ILE B C 1
ATOM 1407 O O . ILE B 1 55 ? -5.906 17.453 1.86 1 98.81 55 ILE B O 1
ATOM 1411 N N . ASP B 1 56 ? -5.555 18.969 0.294 1 98.75 56 ASP B N 1
ATOM 1412 C CA . ASP B 1 56 ? -5.395 20.031 1.278 1 98.75 56 ASP B CA 1
ATOM 1413 C C . ASP B 1 56 ? -6.652 20.188 2.129 1 98.75 56 ASP B C 1
ATOM 1415 O O . ASP B 1 56 ? -6.57 20.312 3.354 1 98.75 56 ASP B O 1
ATOM 1419 N N . GLY B 1 57 ? -7.805 20.219 1.479 1 98.62 57 GLY B N 1
ATOM 1420 C CA . GLY B 1 57 ? -9.07 20.312 2.189 1 98.62 57 GLY B CA 1
ATOM 1421 C C . GLY B 1 57 ? -9.281 19.188 3.178 1 98.62 57 GLY B C 1
ATOM 1422 O O . GLY B 1 57 ? -9.727 19.406 4.305 1 98.62 57 GLY B O 1
ATOM 1423 N N . LEU B 1 58 ? -8.984 18.031 2.77 1 98.44 58 LEU B N 1
ATOM 1424 C CA . LEU B 1 58 ? -9.133 16.859 3.623 1 98.44 58 LEU B CA 1
ATOM 1425 C C . LEU B 1 58 ? -8.258 16.969 4.867 1 98.44 58 LEU B C 1
ATOM 1427 O O . LEU B 1 58 ? -8.727 16.719 5.984 1 98.44 58 LEU B O 1
ATOM 1431 N N . ILE B 1 59 ? -6.977 17.312 4.676 1 98.19 59 ILE B N 1
ATOM 1432 C CA . ILE B 1 59 ? -6.031 17.406 5.781 1 98.19 59 ILE B CA 1
ATOM 1433 C C . ILE B 1 59 ? -6.488 18.5 6.75 1 98.19 59 ILE B C 1
ATOM 1435 O O . ILE B 1 59 ? -6.438 18.312 7.969 1 98.19 59 ILE B O 1
ATOM 1439 N N . GLY B 1 60 ? -6.93 19.594 6.195 1 97.94 60 GLY B N 1
ATOM 1440 C CA . GLY B 1 60 ? -7.465 20.641 7.043 1 97.94 60 GLY B CA 1
ATOM 1441 C C . GLY B 1 60 ? -8.641 20.188 7.887 1 97.94 60 GLY B C 1
ATOM 1442 O O . GLY B 1 60 ? -8.727 20.516 9.07 1 97.94 60 GLY B O 1
ATOM 1443 N N . ALA B 1 61 ? -9.586 19.469 7.32 1 97.31 61 ALA B N 1
ATOM 1444 C CA . ALA B 1 61 ? -10.742 18.953 8.031 1 97.31 61 ALA B CA 1
ATOM 1445 C C . ALA B 1 61 ? -10.32 17.969 9.125 1 97.31 61 ALA B C 1
ATOM 1447 O O . ALA B 1 61 ? -10.867 18 10.234 1 97.31 61 ALA B O 1
ATOM 1448 N N . ALA B 1 62 ? -9.398 17.125 8.82 1 95.5 62 ALA B N 1
ATOM 1449 C CA . ALA B 1 62 ? -8.883 16.172 9.805 1 95.5 62 ALA B CA 1
ATOM 1450 C C . ALA B 1 62 ? -8.258 16.906 10.992 1 95.5 62 ALA B C 1
ATOM 1452 O O . ALA B 1 62 ? -8.516 16.562 12.148 1 95.5 62 ALA B O 1
ATOM 1453 N N . GLN B 1 63 ? -7.492 17.906 10.75 1 95.88 63 GLN B N 1
ATOM 1454 C CA . GLN B 1 63 ? -6.844 18.688 11.797 1 95.88 63 GLN B CA 1
ATOM 1455 C C . GLN B 1 63 ? -7.875 19.359 12.695 1 95.88 63 GLN B C 1
ATOM 1457 O O . GLN B 1 63 ? -7.688 19.453 13.914 1 95.88 63 GLN B O 1
ATOM 1462 N N . ALA B 1 64 ? -8.875 19.812 12.039 1 95.06 64 ALA B N 1
ATOM 1463 C CA . ALA B 1 64 ? -9.93 20.484 12.797 1 95.06 64 ALA B CA 1
ATOM 1464 C C . ALA B 1 64 ? -10.633 19.516 13.734 1 95.06 64 ALA B C 1
ATOM 1466 O O . ALA B 1 64 ? -11.094 19.906 14.805 1 95.06 64 ALA B O 1
ATOM 1467 N N . GLN B 1 65 ? -10.68 18.266 13.367 1 91.88 65 GLN B N 1
ATOM 1468 C CA . GLN B 1 65 ? -11.344 17.25 14.172 1 91.88 65 GLN B CA 1
ATOM 1469 C C . GLN B 1 65 ? -10.469 16.828 15.344 1 91.88 65 GLN B C 1
ATOM 1471 O O . GLN B 1 65 ? -10.984 16.359 16.375 1 91.88 65 GLN B O 1
ATOM 1476 N N . PHE B 1 66 ? -9.164 17.062 15.227 1 89.06 66 PHE B N 1
ATOM 1477 C CA . PHE B 1 66 ? -8.234 16.594 16.25 1 89.06 66 PHE B CA 1
ATOM 1478 C C . PHE B 1 66 ? -7.301 17.719 16.672 1 89.06 66 PHE B C 1
ATOM 1480 O O . PHE B 1 66 ? -6.078 17.594 16.578 1 89.06 66 PHE B O 1
ATOM 1487 N N . PRO B 1 67 ? -7.879 18.719 17.25 1 90.75 67 PRO B N 1
ATOM 1488 C CA . PRO B 1 67 ? -7.027 19.828 17.703 1 90.75 67 PRO B CA 1
ATOM 1489 C C . PRO B 1 67 ? -6.023 19.391 18.766 1 90.75 67 PRO B C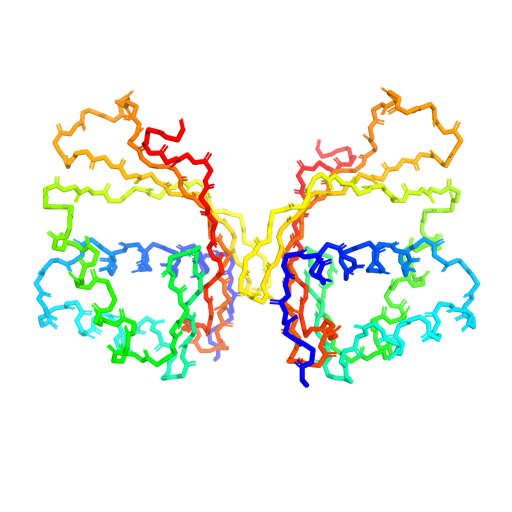 1
ATOM 1491 O O . PRO B 1 67 ? -6.355 18.609 19.656 1 90.75 67 PRO B O 1
ATOM 1494 N N . GLY B 1 68 ? -4.766 19.859 18.609 1 93.12 68 GLY B N 1
ATOM 1495 C CA . GLY B 1 68 ? -3.738 19.594 19.609 1 93.12 68 GLY B CA 1
ATOM 1496 C C . GLY B 1 68 ? -3.074 18.25 19.453 1 93.12 68 GLY B C 1
ATOM 1497 O O . GLY B 1 68 ? -2.246 17.844 20.266 1 93.12 68 GLY B O 1
ATOM 1498 N N . MET B 1 69 ? -3.43 17.562 18.469 1 94.94 69 MET B N 1
ATOM 1499 C CA . MET B 1 69 ? -2.855 16.234 18.203 1 94.94 69 MET B CA 1
ATOM 1500 C C . MET B 1 69 ? -1.701 16.328 17.219 1 94.94 69 MET B C 1
ATOM 1502 O O . MET B 1 69 ? -1.591 17.312 16.484 1 94.94 69 MET B O 1
ATOM 1506 N N . ARG B 1 70 ? -0.834 15.289 17.266 1 96.12 70 ARG B N 1
ATOM 1507 C CA . ARG B 1 70 ? 0.321 15.25 16.375 1 96.12 70 ARG B CA 1
ATOM 1508 C C . ARG B 1 70 ? 0.525 13.844 15.805 1 96.12 70 ARG B C 1
ATOM 1510 O O . ARG B 1 70 ? 0.373 12.852 16.531 1 96.12 70 ARG B O 1
ATOM 1517 N N . PHE B 1 71 ? 0.938 13.883 14.555 1 96.56 71 PHE B N 1
ATOM 1518 C CA . PHE B 1 71 ? 1.321 12.641 13.898 1 96.56 71 PHE B CA 1
ATOM 1519 C C . PHE B 1 71 ? 2.818 12.391 14.031 1 96.56 71 PHE B C 1
ATOM 1521 O O . PHE B 1 71 ? 3.621 13.312 13.867 1 96.56 71 PHE B O 1
ATOM 1528 N N . THR B 1 72 ? 3.186 11.172 14.328 1 96.5 72 THR B N 1
ATOM 1529 C CA . THR B 1 72 ? 4.59 10.781 14.383 1 96.5 72 THR B CA 1
ATOM 1530 C C . THR B 1 72 ? 4.859 9.602 13.453 1 96.5 72 THR B C 1
ATOM 1532 O O . THR B 1 72 ? 4.039 8.688 13.336 1 96.5 72 THR B O 1
ATOM 1535 N N . LEU B 1 73 ? 6.016 9.672 12.844 1 97.38 73 LEU B N 1
ATOM 1536 C CA . LEU B 1 73 ? 6.375 8.711 11.812 1 97.38 73 LEU B CA 1
ATOM 1537 C C . LEU B 1 73 ? 7.09 7.504 12.422 1 97.38 73 LEU B C 1
ATOM 1539 O O . LEU B 1 73 ? 8.008 7.668 13.234 1 97.38 73 LEU B O 1
ATOM 1543 N N . GLY B 1 74 ? 6.637 6.328 12.109 1 97.12 74 GLY B N 1
ATOM 1544 C CA . GLY B 1 74 ? 7.398 5.129 12.414 1 97.12 74 GLY B CA 1
ATOM 1545 C C . GLY B 1 74 ? 8.477 4.832 11.383 1 97.12 74 GLY B C 1
ATOM 1546 O O . GLY B 1 74 ? 8.758 5.66 10.516 1 97.12 74 GLY B O 1
ATOM 1547 N N . PRO B 1 75 ? 9.148 3.693 11.492 1 97.62 75 PRO B N 1
ATOM 1548 C CA . PRO B 1 75 ? 10.18 3.309 10.516 1 97.62 75 PRO B CA 1
ATOM 1549 C C . PRO B 1 75 ? 9.633 3.229 9.094 1 97.62 75 PRO B C 1
ATOM 1551 O O . PRO B 1 75 ? 8.5 2.789 8.883 1 97.62 75 PRO B O 1
ATOM 1554 N N . VAL B 1 76 ? 10.484 3.627 8.117 1 98.5 76 VAL B N 1
ATOM 1555 C CA . VAL B 1 76 ? 10.117 3.621 6.703 1 98.5 76 VAL B CA 1
ATOM 1556 C C . VAL B 1 76 ? 10.828 2.473 5.988 1 98.5 76 VAL B C 1
ATOM 1558 O O . VAL B 1 76 ? 12.039 2.309 6.117 1 98.5 76 VAL B O 1
ATOM 1561 N N . ASP B 1 77 ? 10.086 1.644 5.352 1 98.44 77 ASP B N 1
ATOM 1562 C CA . ASP B 1 77 ? 10.578 0.594 4.465 1 98.44 77 ASP B CA 1
ATOM 1563 C C . ASP B 1 77 ? 10.367 0.969 3.002 1 98.44 77 ASP B C 1
ATOM 1565 O O . ASP B 1 77 ? 9.242 0.981 2.512 1 98.44 77 ASP B O 1
ATOM 1569 N N . ALA B 1 78 ? 11.5 1.293 2.311 1 98.38 78 ALA B N 1
ATOM 1570 C CA . ALA B 1 78 ? 11.375 1.881 0.979 1 98.38 78 ALA B CA 1
ATOM 1571 C C . ALA B 1 78 ? 12.18 1.083 -0.048 1 98.38 78 ALA B C 1
ATOM 1573 O O . ALA B 1 78 ? 13.234 0.54 0.267 1 98.38 78 ALA B O 1
ATOM 1574 N N . HIS B 1 79 ? 11.68 0.952 -1.21 1 97.75 79 HIS B N 1
ATOM 1575 C CA . HIS B 1 79 ? 12.367 0.441 -2.391 1 97.75 79 HIS B CA 1
ATOM 1576 C C . HIS B 1 79 ? 11.695 0.931 -3.672 1 97.75 79 HIS B C 1
ATOM 1578 O O . HIS B 1 79 ? 10.516 1.289 -3.664 1 97.75 79 HIS B O 1
ATOM 1584 N N . HIS B 1 80 ? 12.516 1.032 -4.785 1 97.75 80 HIS B N 1
ATOM 1585 C CA . HIS B 1 80 ? 12.023 1.557 -6.055 1 97.75 80 HIS B CA 1
ATOM 1586 C C . HIS B 1 80 ? 11.352 2.914 -5.871 1 97.75 80 HIS B C 1
ATOM 1588 O O . HIS B 1 80 ? 11.992 3.873 -5.43 1 97.75 80 HIS B O 1
ATOM 1594 N N . ASP B 1 81 ? 10.031 2.988 -6.051 1 98.19 81 ASP B N 1
ATOM 1595 C CA . ASP B 1 81 ? 9.359 4.277 -5.941 1 98.19 81 ASP B CA 1
ATOM 1596 C C . ASP B 1 81 ? 8.258 4.238 -4.875 1 98.19 81 ASP B C 1
ATOM 1598 O O . ASP B 1 81 ? 7.34 5.059 -4.898 1 98.19 81 ASP B O 1
ATOM 1602 N N . ILE B 1 82 ? 8.406 3.26 -3.973 1 98.69 82 ILE B N 1
ATOM 1603 C CA . ILE B 1 82 ? 7.34 3.133 -2.986 1 98.69 82 ILE B CA 1
ATOM 1604 C C . ILE B 1 82 ? 7.941 3.041 -1.586 1 98.69 82 ILE B C 1
ATOM 1606 O O . ILE B 1 82 ? 9.102 2.658 -1.425 1 98.69 82 ILE B O 1
ATOM 1610 N N . ALA B 1 83 ? 7.191 3.42 -0.653 1 98.75 83 ALA B N 1
ATOM 1611 C CA . ALA B 1 83 ? 7.543 3.318 0.76 1 98.75 83 ALA B CA 1
ATOM 1612 C C . ALA B 1 83 ? 6.32 2.982 1.608 1 98.75 83 ALA B C 1
ATOM 1614 O O . ALA B 1 83 ? 5.227 3.496 1.361 1 98.75 83 ALA B O 1
ATOM 1615 N N . ARG B 1 84 ? 6.5 2.123 2.561 1 98.88 84 ARG B N 1
ATOM 1616 C CA . ARG B 1 84 ? 5.461 1.904 3.562 1 98.88 84 ARG B CA 1
ATOM 1617 C C . ARG B 1 84 ? 5.934 2.338 4.945 1 98.88 84 ARG B C 1
ATOM 1619 O O . ARG B 1 84 ? 7.125 2.273 5.246 1 98.88 84 ARG B O 1
ATOM 1626 N N . PHE B 1 85 ? 5.016 2.732 5.734 1 98.75 85 PHE B N 1
ATOM 1627 C CA . PHE B 1 85 ? 5.316 3.178 7.094 1 98.75 85 PHE B CA 1
ATOM 1628 C C . PHE B 1 85 ? 4.047 3.236 7.934 1 98.75 85 PHE B C 1
ATOM 1630 O O . PHE B 1 85 ? 2.941 3.342 7.395 1 98.75 85 PHE B O 1
ATOM 1637 N N . THR B 1 86 ? 4.234 3.139 9.211 1 98.19 86 THR B N 1
ATOM 1638 C CA . THR B 1 86 ? 3.178 3.424 10.18 1 98.19 86 THR B CA 1
ATOM 1639 C C . THR B 1 86 ? 3.291 4.855 10.695 1 98.19 86 THR B C 1
ATOM 1641 O O . THR B 1 86 ? 4.34 5.488 10.562 1 98.19 86 THR B O 1
ATOM 1644 N N . TRP B 1 87 ? 2.244 5.305 11.133 1 97.56 87 TRP B N 1
ATOM 1645 C CA . TRP B 1 87 ? 2.209 6.57 11.852 1 97.56 87 TRP B CA 1
ATOM 1646 C C . TRP B 1 87 ? 1.294 6.48 13.07 1 97.56 87 TRP B C 1
ATOM 1648 O O . TRP B 1 87 ? 0.385 5.648 13.109 1 97.56 87 TRP B O 1
ATOM 1658 N N . ASN B 1 88 ? 1.615 7.258 14 1 96.56 88 ASN B N 1
ATOM 1659 C CA . ASN B 1 88 ? 0.842 7.336 15.234 1 96.56 88 ASN B CA 1
ATOM 1660 C C . ASN B 1 88 ? 0.242 8.727 15.43 1 96.56 88 ASN B C 1
ATOM 1662 O O . ASN B 1 88 ? 0.869 9.734 15.094 1 96.56 88 ASN B O 1
ATOM 1666 N N . LEU B 1 89 ? -0.954 8.766 15.969 1 96 89 LEU B N 1
ATOM 1667 C CA . LEU B 1 89 ? -1.604 10.016 16.359 1 96 89 LEU B CA 1
ATOM 1668 C C . LEU B 1 89 ? -1.779 10.094 17.859 1 96 89 LEU B C 1
ATOM 1670 O O . LEU B 1 89 ? -2.283 9.148 18.484 1 96 89 LEU B O 1
ATOM 1674 N N . GLY B 1 90 ? -1.289 11.109 18.438 1 95 90 GLY B N 1
ATOM 1675 C CA . GLY B 1 90 ? -1.442 11.375 19.859 1 95 90 GLY B CA 1
ATOM 1676 C C . GLY B 1 90 ? -1.281 12.844 20.219 1 95 90 GLY B C 1
ATOM 1677 O O . GLY B 1 90 ? -0.953 13.664 19.359 1 95 90 GLY B O 1
ATOM 1678 N N . PRO B 1 91 ? -1.573 13.094 21.531 1 94.12 91 PRO B N 1
ATOM 1679 C CA . PRO B 1 91 ? -1.386 14.484 21.953 1 94.12 91 PRO B CA 1
ATOM 1680 C C . PRO B 1 91 ? 0.037 14.984 21.719 1 94.12 91 PRO B C 1
ATOM 1682 O O . PRO B 1 91 ? 1.001 14.25 21.938 1 94.12 91 PRO B O 1
ATOM 1685 N N . ALA B 1 92 ? 0.163 16.234 21.234 1 91.5 92 ALA B N 1
ATOM 1686 C CA . ALA B 1 92 ? 1.458 16.812 20.891 1 91.5 92 ALA B CA 1
ATOM 1687 C C . ALA B 1 92 ? 2.363 16.891 22.109 1 91.5 92 ALA B C 1
ATOM 1689 O O . ALA B 1 92 ? 3.586 16.797 22 1 91.5 92 ALA B O 1
ATOM 1690 N N . ASP B 1 93 ? 1.757 16.984 23.219 1 90.38 93 ASP B N 1
ATOM 1691 C CA . ASP B 1 93 ? 2.518 17.172 24.453 1 90.38 93 ASP B CA 1
ATOM 1692 C C . ASP B 1 93 ? 2.707 15.859 25.203 1 90.38 93 ASP B C 1
ATOM 1694 O O . ASP B 1 93 ? 3.234 15.844 26.312 1 90.38 93 ASP B O 1
ATOM 1698 N N . ALA B 1 94 ? 2.332 14.797 24.547 1 87.56 94 ALA B N 1
ATOM 1699 C CA . ALA B 1 94 ? 2.459 13.5 25.203 1 87.56 94 ALA B CA 1
ATOM 1700 C C . ALA B 1 94 ? 3.908 13.023 25.203 1 87.56 94 ALA B C 1
ATOM 1702 O O . ALA B 1 94 ? 4.648 13.273 24.25 1 87.56 94 ALA B O 1
ATOM 1703 N N . PRO B 1 95 ? 4.293 12.383 26.281 1 86.06 95 PRO B N 1
ATOM 1704 C CA . PRO B 1 95 ? 5.625 11.773 26.25 1 86.06 95 PRO B CA 1
ATOM 1705 C C . PRO B 1 95 ? 5.789 10.781 25.109 1 86.06 95 PRO B C 1
ATOM 1707 O O . PRO B 1 95 ? 4.801 10.242 24.609 1 86.06 95 PRO B O 1
ATOM 1710 N N . ALA B 1 96 ? 7.027 10.586 24.734 1 78.62 96 ALA B N 1
ATOM 1711 C CA . ALA B 1 96 ? 7.332 9.734 23.578 1 78.62 96 ALA B CA 1
ATOM 1712 C C . ALA B 1 96 ? 6.828 8.312 23.797 1 78.62 96 ALA B C 1
ATOM 1714 O O . ALA B 1 96 ? 6.508 7.605 22.844 1 78.62 96 ALA B O 1
ATOM 1715 N N . ASP B 1 97 ? 6.641 7.949 25.031 1 83.81 97 ASP B N 1
ATOM 1716 C CA . ASP B 1 97 ? 6.289 6.566 25.344 1 83.81 97 ASP B CA 1
ATOM 1717 C C . ASP B 1 97 ? 4.785 6.418 25.562 1 83.81 97 ASP B C 1
ATOM 1719 O O . ASP B 1 97 ? 4.301 5.324 25.859 1 83.81 97 ASP B O 1
ATOM 1723 N N . ALA B 1 98 ? 4.125 7.508 25.359 1 88.19 98 ALA B N 1
ATOM 1724 C CA . ALA B 1 98 ? 2.676 7.438 25.531 1 88.19 98 ALA B CA 1
ATOM 1725 C C . ALA B 1 98 ? 2.033 6.582 24.453 1 88.19 98 ALA B C 1
ATOM 1727 O O . ALA B 1 98 ? 2.465 6.609 23.297 1 88.19 98 ALA B O 1
ATOM 1728 N N . GLU B 1 99 ? 0.978 5.879 24.797 1 90.56 99 GLU B N 1
ATOM 1729 C CA . GLU B 1 99 ? 0.244 5.066 23.828 1 90.56 99 GLU B CA 1
ATOM 1730 C C . GLU B 1 99 ? -0.49 5.938 22.828 1 90.56 99 GLU B C 1
ATOM 1732 O O . GLU B 1 99 ? -1.226 6.852 23.203 1 90.56 99 GLU B O 1
ATOM 1737 N N . PRO B 1 100 ? -0.296 5.672 21.641 1 93.69 100 PRO B N 1
ATOM 1738 C CA . PRO B 1 100 ? -0.986 6.469 20.625 1 93.69 100 PRO B CA 1
ATOM 1739 C C . PRO B 1 100 ? -2.494 6.234 20.609 1 93.69 100 PRO B C 1
ATOM 1741 O O . PRO B 1 100 ? -2.955 5.145 20.953 1 93.69 100 PRO B O 1
ATOM 1744 N N . LEU B 1 101 ? -3.221 7.207 20.203 1 93.19 101 LEU B N 1
ATOM 1745 C CA . LEU B 1 101 ? -4.672 7.125 20.062 1 93.19 101 LEU B CA 1
ATOM 1746 C C . LEU B 1 101 ? -5.059 6.371 18.797 1 93.19 101 LEU B C 1
ATOM 1748 O O . LEU B 1 101 ? -6.004 5.582 18.797 1 93.19 101 LEU B O 1
ATOM 1752 N N . VAL B 1 102 ? -4.406 6.648 17.75 1 94.94 102 VAL B N 1
ATOM 1753 C CA . VAL B 1 102 ? -4.617 6.012 16.453 1 94.94 102 VAL B CA 1
ATOM 1754 C C . VAL B 1 102 ? -3.285 5.52 15.898 1 94.94 102 VAL B C 1
ATOM 1756 O O . VAL B 1 102 ? -2.26 6.191 16.031 1 94.94 102 VAL B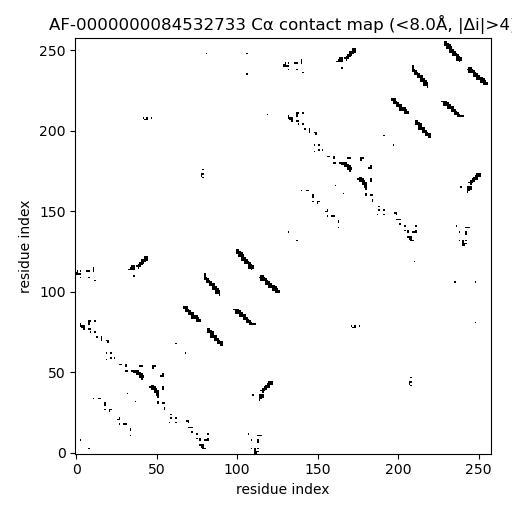 O 1
ATOM 1759 N N . ILE B 1 103 ? -3.248 4.395 15.383 1 97.38 103 ILE B N 1
ATOM 1760 C CA . ILE B 1 103 ? -2.127 3.871 14.609 1 97.38 103 ILE B CA 1
ATOM 1761 C C . ILE B 1 103 ? -2.564 3.625 13.164 1 97.38 103 ILE B C 1
ATOM 1763 O O . ILE B 1 103 ? -3.504 2.865 12.914 1 97.38 103 ILE B O 1
ATOM 1767 N N . GLY B 1 104 ? -1.913 4.266 12.305 1 97.94 104 GLY B N 1
ATOM 1768 C CA . GLY B 1 104 ? -2.193 4.082 10.891 1 97.94 104 GLY B CA 1
ATOM 1769 C C . GLY B 1 104 ? -1.033 3.473 10.125 1 97.94 104 GLY B C 1
ATOM 1770 O O . GLY B 1 104 ? 0.074 3.359 10.656 1 97.94 104 GLY B O 1
ATOM 1771 N N . PHE B 1 105 ? -1.34 3.068 8.93 1 98.56 105 PHE B N 1
ATOM 1772 C CA . PHE B 1 105 ? -0.395 2.48 7.988 1 98.56 105 PHE B CA 1
ATOM 1773 C C . PHE B 1 105 ? -0.606 3.043 6.59 1 98.56 105 PHE B C 1
ATOM 1775 O O . PHE B 1 105 ? -1.738 3.113 6.105 1 98.56 105 PHE B O 1
ATOM 1782 N N . ASP B 1 106 ? 0.499 3.477 5.926 1 98.81 106 ASP B N 1
ATOM 1783 C CA . ASP B 1 106 ? 0.399 4.031 4.578 1 98.81 106 ASP B CA 1
ATOM 1784 C C . ASP B 1 106 ? 1.411 3.379 3.641 1 98.81 106 ASP B C 1
ATOM 1786 O O . ASP B 1 106 ? 2.518 3.031 4.059 1 98.81 106 ASP B O 1
ATOM 1790 N N . VAL B 1 107 ? 1.053 3.227 2.393 1 98.88 107 VAL B N 1
ATOM 1791 C CA . VAL B 1 107 ? 1.979 3.057 1.279 1 98.88 107 VAL B CA 1
ATOM 1792 C C . VAL B 1 107 ? 1.958 4.301 0.394 1 98.88 107 VAL B C 1
ATOM 1794 O O . VAL B 1 107 ? 0.891 4.742 -0.038 1 98.88 107 VAL B O 1
ATOM 1797 N N . LEU B 1 108 ? 3.102 4.84 0.16 1 98.69 108 LEU B N 1
ATOM 1798 C CA . LEU B 1 108 ? 3.25 6.016 -0.69 1 98.69 108 LEU B CA 1
ATOM 1799 C C . LEU B 1 108 ? 3.998 5.668 -1.974 1 98.69 108 LEU B C 1
ATOM 1801 O O . LEU B 1 108 ? 4.961 4.898 -1.946 1 98.69 108 LEU B O 1
ATOM 1805 N N . THR B 1 109 ? 3.5 6.199 -3.115 1 98.75 109 THR B N 1
ATOM 1806 C CA . THR B 1 109 ? 4.207 6.094 -4.387 1 98.75 109 THR B CA 1
ATOM 1807 C C . THR B 1 109 ? 4.777 7.449 -4.805 1 98.75 109 THR B C 1
ATOM 1809 O O . THR B 1 109 ? 4.109 8.477 -4.664 1 98.75 109 THR B O 1
ATOM 1812 N N . ALA B 1 110 ? 5.941 7.406 -5.277 1 98.62 110 ALA B N 1
ATOM 1813 C CA . ALA B 1 110 ? 6.605 8.633 -5.707 1 98.62 110 ALA B CA 1
ATOM 1814 C C . ALA B 1 110 ? 6.594 8.766 -7.227 1 98.62 110 ALA B C 1
ATOM 1816 O O . ALA B 1 110 ? 6.719 7.766 -7.941 1 98.62 110 ALA B O 1
ATOM 1817 N N . THR B 1 111 ? 6.441 10 -7.75 1 97.81 111 THR B N 1
ATOM 1818 C CA . THR B 1 111 ? 6.664 10.297 -9.156 1 97.81 111 THR B CA 1
ATOM 1819 C C . THR B 1 111 ? 8.156 10.398 -9.461 1 97.81 111 THR B C 1
ATOM 1821 O O . THR B 1 111 ? 8.977 10.508 -8.547 1 97.81 111 THR B O 1
ATOM 1824 N N . PRO B 1 112 ? 8.453 10.359 -10.68 1 95.38 112 PRO B N 1
ATOM 1825 C CA . PRO B 1 112 ? 9.875 10.406 -11.039 1 95.38 112 PRO B CA 1
ATOM 1826 C C . PRO B 1 112 ? 10.562 11.68 -10.547 1 95.38 112 PRO B C 1
ATOM 1828 O O . PRO B 1 112 ? 11.766 11.672 -10.273 1 95.38 112 PRO B O 1
ATOM 1831 N N . ASP B 1 113 ? 9.859 12.68 -10.352 1 94.56 113 ASP B N 1
ATOM 1832 C CA . ASP B 1 113 ? 10.453 13.945 -9.938 1 94.56 113 ASP B CA 1
ATOM 1833 C C . ASP B 1 113 ? 10.445 14.086 -8.414 1 94.56 113 ASP B C 1
ATOM 1835 O O . ASP B 1 113 ? 10.711 15.164 -7.883 1 94.56 113 ASP B O 1
ATOM 1839 N N . GLY B 1 114 ? 10.039 13.062 -7.793 1 96.25 114 GLY B N 1
ATOM 1840 C CA . GLY B 1 114 ? 10.203 13.016 -6.348 1 96.25 114 GLY B CA 1
ATOM 1841 C C . GLY B 1 114 ? 9.016 13.586 -5.594 1 96.25 114 GLY B C 1
ATOM 1842 O O . GLY B 1 114 ? 9.164 14.07 -4.469 1 96.25 114 GLY B O 1
ATOM 1843 N N . ARG B 1 115 ? 7.867 13.586 -6.176 1 98.31 115 ARG B N 1
ATOM 1844 C CA . ARG B 1 115 ? 6.633 13.992 -5.516 1 98.31 115 ARG B CA 1
ATOM 1845 C C . ARG B 1 115 ? 5.742 12.789 -5.238 1 98.31 115 ARG B C 1
ATOM 1847 O O . ARG B 1 115 ? 6.016 11.688 -5.707 1 98.31 115 ARG B O 1
ATOM 1854 N N . ILE B 1 116 ? 4.727 13.031 -4.395 1 98.81 116 ILE B N 1
ATOM 1855 C CA . ILE B 1 116 ? 3.814 11.945 -4.074 1 98.81 116 ILE B CA 1
ATOM 1856 C C . ILE B 1 116 ? 2.781 11.789 -5.188 1 98.81 116 ILE B C 1
ATOM 1858 O O . ILE B 1 116 ? 2.035 12.727 -5.484 1 98.81 116 ILE B O 1
ATOM 1862 N N . GLY B 1 117 ? 2.76 10.609 -5.758 1 98.81 117 GLY B N 1
ATOM 1863 C CA . GLY B 1 117 ? 1.73 10.297 -6.738 1 98.81 117 GLY B CA 1
ATOM 1864 C C . GLY B 1 117 ? 0.46 9.75 -6.109 1 98.81 117 GLY B C 1
ATOM 1865 O O . GLY B 1 117 ? -0.644 10.07 -6.562 1 98.81 117 GLY B O 1
ATOM 1866 N N . ALA B 1 118 ? 0.62 8.922 -5.078 1 98.88 118 ALA B N 1
ATOM 1867 C CA . ALA B 1 118 ? -0.534 8.344 -4.391 1 98.88 118 ALA B CA 1
ATOM 1868 C C . ALA B 1 118 ? -0.166 7.895 -2.982 1 98.88 118 ALA B C 1
ATOM 1870 O O . ALA B 1 118 ? 0.991 7.566 -2.711 1 98.88 118 ALA B O 1
ATOM 1871 N N . VAL B 1 119 ? -1.128 7.922 -2.123 1 98.88 119 VAL B N 1
ATOM 1872 C CA . VAL B 1 119 ? -1.021 7.336 -0.791 1 98.88 119 VAL B CA 1
ATOM 1873 C C . VAL B 1 119 ? -2.199 6.398 -0.54 1 98.88 119 VAL B C 1
ATOM 1875 O O . VAL B 1 119 ? -3.355 6.773 -0.761 1 98.88 119 VAL B O 1
ATOM 1878 N N . TYR B 1 120 ? -1.921 5.215 -0.149 1 98.88 120 TYR B N 1
ATOM 1879 C CA . TYR B 1 120 ? -2.889 4.195 0.243 1 98.88 120 TYR B CA 1
ATOM 1880 C C . TYR B 1 120 ? -2.809 3.912 1.738 1 98.88 120 TYR B C 1
ATOM 1882 O O . TYR B 1 120 ? -1.839 3.316 2.211 1 98.88 120 TYR B O 1
ATOM 1890 N N . GLY B 1 121 ? -3.854 4.297 2.383 1 98.81 121 GLY B N 1
ATOM 1891 C CA . GLY B 1 121 ? -3.795 4.258 3.834 1 98.81 121 GLY B CA 1
ATOM 1892 C C . GLY B 1 121 ? -4.734 3.234 4.441 1 98.81 121 GLY B C 1
ATOM 1893 O O . GLY B 1 121 ? -5.805 2.959 3.889 1 98.81 121 GLY B O 1
ATOM 1894 N N . PHE B 1 122 ? -4.359 2.752 5.586 1 98.62 122 PHE B N 1
ATOM 1895 C CA . PHE B 1 122 ? -5.125 1.838 6.426 1 98.62 122 PHE B CA 1
ATOM 1896 C C . PHE B 1 122 ? -5.027 2.242 7.895 1 98.62 122 PHE B C 1
ATOM 1898 O O . PHE B 1 122 ? -4.176 3.049 8.266 1 98.62 122 PHE B O 1
ATOM 1905 N N . LEU B 1 123 ? -5.953 1.71 8.68 1 97.62 123 LEU B N 1
ATOM 1906 C CA . LEU B 1 123 ? -5.961 2.004 10.109 1 97.62 123 LEU B CA 1
ATOM 1907 C C . LEU B 1 123 ? -5.801 0.728 10.922 1 97.62 123 LEU B C 1
ATOM 1909 O O . LEU B 1 123 ? -6.598 -0.205 10.789 1 97.62 123 LEU B O 1
ATOM 1913 N N . ASP B 1 124 ? -4.805 0.664 11.734 1 96.56 124 ASP B N 1
ATOM 1914 C CA . ASP B 1 124 ? -4.504 -0.521 12.539 1 96.56 124 ASP B CA 1
ATOM 1915 C C . ASP B 1 124 ? -5.137 -0.422 13.922 1 96.56 124 ASP B C 1
ATOM 1917 O O . ASP B 1 124 ? -5.441 -1.44 14.547 1 96.56 124 ASP B O 1
ATOM 1921 N N . ARG B 1 125 ? -5.23 0.826 14.359 1 92.62 125 ARG B N 1
ATOM 1922 C CA . ARG B 1 125 ? -5.883 1.096 15.641 1 92.62 125 ARG B CA 1
ATOM 1923 C C . ARG B 1 125 ? -6.73 2.359 15.562 1 92.62 125 ARG B C 1
ATOM 1925 O O . ARG B 1 125 ? -6.242 3.422 15.18 1 92.62 125 ARG B O 1
ATOM 1932 N N . VAL B 1 126 ? -7.98 2.223 15.875 1 88.25 126 VAL B N 1
ATOM 1933 C CA . VAL B 1 126 ? -8.898 3.354 15.977 1 88.25 126 VAL B CA 1
ATOM 1934 C C . VAL B 1 126 ? -9.539 3.373 17.359 1 88.25 126 VAL B C 1
ATOM 1936 O O . VAL B 1 126 ? -9.945 2.33 17.875 1 88.25 126 VAL B O 1
ATOM 1939 N N . PRO B 1 127 ? -9.57 4.566 17.922 1 76.75 127 PRO B N 1
ATOM 1940 C CA . PRO B 1 127 ? -10.203 4.613 19.234 1 76.75 127 PRO B CA 1
ATOM 1941 C C . PRO B 1 127 ? -11.625 4.059 19.234 1 76.75 127 PRO B C 1
ATOM 1943 O O . PRO B 1 127 ? -12.375 4.273 18.266 1 76.75 127 PRO B O 1
ATOM 1946 N N . GLY B 1 128 ? -11.852 3.281 20.281 1 68.75 128 GLY B N 1
ATOM 1947 C CA . GLY B 1 128 ? -13.203 2.799 20.531 1 68.75 128 GLY B CA 1
ATOM 1948 C C . GLY B 1 128 ? -13.602 1.645 19.641 1 68.75 128 GLY B C 1
ATOM 1949 O O . GLY B 1 128 ? -14.766 1.227 19.641 1 68.75 128 GLY B O 1
ATOM 1950 N N . ALA B 1 129 ? -12.789 1.347 18.812 1 52.34 129 ALA B N 1
ATOM 1951 C CA . ALA B 1 129 ? -13.203 0.235 17.969 1 52.34 129 ALA B CA 1
ATOM 1952 C C . ALA B 1 129 ? -13.688 -0.947 18.797 1 52.34 129 ALA B C 1
ATOM 1954 O O . ALA B 1 129 ? -13.195 -1.177 19.906 1 52.34 129 ALA B O 1
#

Secondary structure (DSSP, 8-state):
-----HHHHHHHHHHHHHHHH--SHHHHHHHHHHHEEEEEEEEETTEEEESHHHHHHHHHHHHHHSTTEEEEEEEEEEETTEEEEEEEEEETTS-TTSPPSEEEEEEEEE-TTS-EEEEEEEEEE-TT-/-----HHHHHHHHHHHHHHHH--SHHHHHHHHHHHEEEEEEEEETTEEEESHHHHHHHHHHHHHHSTTEEEEEEEEEEETTEEEEEEEEEETTS-TTSPPSEEEEEEEEE-TTS-EEEEEEEEEE-TT-